Protein AF-A0A9D6LQS3-F1 (afdb_monomer)

pLDDT: mean 87.34, std 12.53, range [50.16, 98.56]

Secondary structure (DSSP, 8-state):
-TTS---------------HHHHTTGGGPPPP--------SEEEEEEEEEE-TTT--EEEEEEEEEE--TTT--SS--BPPPEEEEEEEEGGG-S------HHHHHT-TTEETTEEEEE-SS-EEETTSEEEEEEEEES----TTT-S--EEEEEEEEETTEEEEEPPPEEE-S-BTTBTTEEEEEEEEE-TTSPSEEEEEEEEEEETTTTEEE--EEEEEEE-

Nearest PDB structures (foldseek):
  5fr1-assembly1_B  TM=5.502E-01  e=1.003E-03  Bos taurus
  5h1d-assembly1_A  TM=5.629E-01  e=6.816E-03  Homo sapiens
  2jht-assembly2_B  TM=4.943E-01  e=5.223E-03  Homo sapiens
  6dxu-assembly1_D  TM=5.188E-01  e=1.874E-02  Parabacteroides merdae ATCC 43184
  6d7j-assembly2_A  TM=5.125E-01  e=4.393E-02  Parabacteroides merdae CL03T12C32

Foldseek 3Di:
DVVPDDPDDDDWDWDFDDDPVCPVVPVPDDADDDDDDDDDWDKDKDKDKDADPPVRDIDIDIDIDTDHDVVPPLAAFAKDDKFKAQDKAQPVPRSTDTPDPVVCQVPPQQDDPRIGGDGDPPLEEELQTKIKIKMKTFQFDADPVVRWWWKKKKKWKDDVPDTPDIDDIDTWGAADPVGRGITMDIDIGRSNVPDFAKIKMWMWMDGPNSRHIDIDIDIHGYDD

Structure (mmCIF, N/CA/C/O backbone):
data_AF-A0A9D6LQS3-F1
#
_entry.id   AF-A0A9D6LQS3-F1
#
loop_
_atom_site.group_PDB
_atom_site.id
_atom_site.type_symbol
_atom_site.label_atom_id
_atom_site.label_alt_id
_atom_site.label_comp_id
_atom_site.label_asym_id
_atom_site.label_entity_id
_atom_site.label_seq_id
_atom_site.pdbx_PDB_ins_code
_atom_site.Cartn_x
_atom_site.Cartn_y
_atom_site.Cartn_z
_atom_site.occupancy
_atom_site.B_iso_or_equiv
_atom_site.auth_seq_id
_atom_site.auth_comp_id
_atom_site.auth_asym_id
_atom_site.auth_atom_id
_atom_site.pdbx_PDB_model_num
ATOM 1 N N . ASP A 1 1 ? 2.588 23.769 -7.956 1.00 85.19 1 ASP A N 1
ATOM 2 C CA . ASP A 1 1 ? 1.258 23.689 -7.316 1.00 85.19 1 ASP A CA 1
ATOM 3 C C . ASP A 1 1 ? 0.216 24.132 -8.343 1.00 85.19 1 ASP A C 1
ATOM 5 O O . ASP A 1 1 ? 0.581 24.357 -9.495 1.00 85.19 1 ASP A O 1
ATOM 9 N N . ALA A 1 2 ? -1.054 24.274 -7.958 1.00 81.94 2 ALA A N 1
ATOM 10 C CA . ALA A 1 2 ? -2.113 24.751 -8.856 1.00 81.94 2 ALA A CA 1
ATOM 11 C C . ALA A 1 2 ? -1.864 26.157 -9.448 1.00 81.94 2 ALA A C 1
ATOM 13 O O . ALA A 1 2 ? -2.477 26.510 -10.448 1.00 81.94 2 ALA A O 1
ATOM 14 N N . LYS A 1 3 ? -0.962 26.951 -8.854 1.00 87.88 3 LYS A N 1
ATOM 15 C CA . LYS A 1 3 ? -0.570 28.289 -9.324 1.00 87.88 3 LYS A CA 1
ATOM 16 C C . LYS A 1 3 ? 0.690 28.259 -10.200 1.00 87.88 3 LYS A C 1
ATOM 18 O O . LYS A 1 3 ? 1.256 29.307 -10.491 1.00 87.88 3 LYS A O 1
ATOM 23 N N . GLY A 1 4 ? 1.174 27.072 -10.571 1.00 84.88 4 GLY A N 1
ATOM 24 C CA . GLY A 1 4 ? 2.405 26.900 -11.344 1.00 84.88 4 GLY A CA 1
ATOM 25 C C . GLY A 1 4 ? 3.695 27.138 -10.549 1.00 84.88 4 GLY A C 1
ATOM 26 O O . GLY A 1 4 ? 4.779 27.069 -11.122 1.00 84.88 4 GLY A O 1
ATOM 27 N N . LYS A 1 5 ? 3.624 27.370 -9.230 1.00 90.62 5 LYS A N 1
ATOM 28 C CA . LYS A 1 5 ? 4.809 27.584 -8.391 1.00 90.62 5 LYS A CA 1
ATOM 29 C C . LYS A 1 5 ? 5.486 26.252 -8.067 1.00 90.62 5 LYS A C 1
ATOM 31 O O . LYS A 1 5 ? 4.830 25.283 -7.668 1.00 90.62 5 LYS A O 1
ATOM 36 N N . GLN A 1 6 ? 6.811 26.207 -8.181 1.00 91.88 6 GLN A N 1
ATOM 37 C CA . GLN A 1 6 ? 7.596 25.094 -7.652 1.00 91.88 6 GLN A CA 1
ATOM 38 C C . GLN A 1 6 ? 7.580 25.148 -6.120 1.00 91.88 6 GLN A C 1
ATOM 40 O O . GLN A 1 6 ? 8.036 26.119 -5.521 1.00 91.88 6 GLN A O 1
ATOM 45 N N . VAL A 1 7 ? 7.051 24.100 -5.493 1.00 93.06 7 VAL A N 1
ATOM 46 C CA . VAL A 1 7 ? 6.947 23.997 -4.025 1.00 93.06 7 VAL A CA 1
ATOM 47 C C . VAL A 1 7 ? 7.994 23.069 -3.417 1.00 93.06 7 VAL A C 1
ATOM 49 O O . VAL A 1 7 ? 8.326 23.209 -2.247 1.00 93.06 7 VAL A O 1
ATOM 52 N N . ALA A 1 8 ? 8.523 22.138 -4.209 1.00 89.88 8 ALA A N 1
ATOM 53 C CA . ALA A 1 8 ? 9.569 21.211 -3.816 1.00 89.88 8 ALA A CA 1
ATOM 54 C C . ALA A 1 8 ? 10.336 20.750 -5.062 1.00 89.88 8 ALA A C 1
ATOM 56 O O . ALA A 1 8 ? 9.801 20.773 -6.174 1.00 89.88 8 ALA A O 1
ATOM 57 N N . ASN A 1 9 ? 11.590 20.354 -4.875 1.00 91.56 9 ASN A N 1
ATOM 58 C CA . ASN A 1 9 ? 12.442 19.787 -5.912 1.00 91.56 9 ASN A CA 1
ATOM 59 C C . ASN A 1 9 ? 13.422 18.806 -5.268 1.00 91.56 9 ASN A C 1
ATOM 61 O O . ASN A 1 9 ? 13.838 19.001 -4.126 1.00 91.56 9 ASN A O 1
ATOM 65 N N . VAL A 1 10 ? 13.786 17.773 -6.017 1.00 87.88 10 VAL A N 1
ATOM 66 C CA . VAL A 1 10 ? 14.891 16.881 -5.686 1.00 87.88 10 VAL A CA 1
ATOM 67 C C . VAL A 1 10 ? 15.694 16.622 -6.949 1.00 87.88 10 VAL A C 1
ATOM 69 O O . VAL A 1 10 ? 15.140 16.544 -8.050 1.00 87.88 10 VAL A O 1
ATOM 72 N N . ARG A 1 11 ? 17.007 16.496 -6.785 1.00 88.50 11 ARG A N 1
ATOM 73 C CA . ARG A 1 11 ? 17.920 16.111 -7.849 1.00 88.50 11 ARG A CA 1
ATOM 74 C C . ARG A 1 11 ? 18.966 15.182 -7.268 1.00 88.50 11 ARG A C 1
ATOM 76 O O . ARG A 1 11 ? 19.846 15.630 -6.544 1.00 88.50 11 ARG A O 1
ATOM 83 N N . ASP A 1 12 ? 18.899 13.928 -7.685 1.00 84.44 12 ASP A N 1
ATOM 84 C CA . ASP A 1 12 ? 19.836 12.900 -7.263 1.00 84.44 12 ASP A CA 1
ATOM 85 C C . ASP A 1 12 ? 20.620 12.355 -8.452 1.00 84.44 12 ASP A C 1
ATOM 87 O O . ASP A 1 12 ? 20.176 12.394 -9.601 1.00 84.44 12 ASP A O 1
ATOM 91 N N . THR A 1 13 ? 21.810 11.830 -8.168 1.00 84.50 13 THR A N 1
ATOM 92 C CA . THR A 1 13 ? 22.600 11.065 -9.133 1.00 84.50 13 THR A CA 1
ATOM 93 C C . THR A 1 13 ? 22.786 9.657 -8.594 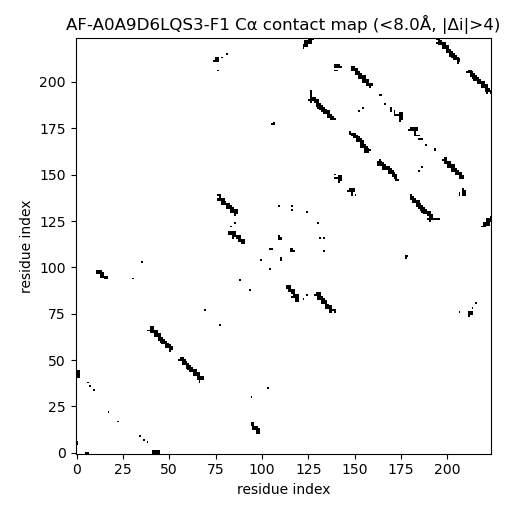1.00 84.50 13 THR A C 1
ATOM 95 O O . THR A 1 13 ? 23.453 9.463 -7.582 1.00 84.50 13 THR A O 1
ATOM 98 N N . ILE A 1 14 ? 22.215 8.668 -9.280 1.00 80.06 14 ILE A N 1
ATOM 99 C CA . ILE A 1 14 ? 22.431 7.257 -8.956 1.00 80.06 14 ILE A CA 1
ATOM 100 C C . ILE A 1 14 ? 23.685 6.786 -9.691 1.00 80.06 14 ILE A C 1
ATOM 102 O O . ILE A 1 14 ? 23.720 6.748 -10.924 1.00 80.06 14 ILE A O 1
ATOM 106 N N . ARG A 1 15 ? 24.724 6.409 -8.941 1.00 78.62 15 ARG A N 1
ATOM 107 C CA . ARG A 1 15 ? 25.943 5.839 -9.525 1.00 78.62 15 ARG A CA 1
ATOM 108 C C . ARG A 1 15 ? 25.821 4.323 -9.625 1.00 78.62 15 ARG A C 1
ATOM 110 O O . ARG A 1 15 ? 25.913 3.621 -8.625 1.00 78.62 15 ARG A O 1
ATOM 117 N N . VAL A 1 16 ? 25.679 3.823 -10.848 1.00 74.69 16 VAL A N 1
ATOM 118 C CA . VAL A 1 16 ? 25.654 2.384 -11.138 1.00 74.69 16 VAL A CA 1
ATOM 119 C C . VAL A 1 16 ? 27.081 1.903 -11.407 1.00 74.69 16 VAL A C 1
ATOM 121 O O . VAL A 1 16 ? 27.735 2.380 -12.336 1.00 74.69 16 VAL A O 1
ATOM 124 N N . LYS A 1 17 ? 27.590 0.970 -10.592 1.00 70.75 17 LYS A N 1
ATOM 125 C CA . LYS A 1 17 ? 28.899 0.334 -10.818 1.00 70.75 17 LYS A CA 1
ATOM 126 C C . LYS A 1 17 ? 28.729 -0.889 -11.725 1.00 70.75 17 LYS A C 1
ATOM 128 O O . LYS A 1 17 ? 28.177 -1.909 -11.317 1.00 70.75 17 LYS A O 1
ATOM 133 N N . LEU A 1 18 ? 29.217 -0.782 -12.957 1.00 65.62 18 LEU A N 1
ATOM 134 C CA . LEU A 1 18 ? 29.209 -1.865 -13.940 1.00 65.62 18 LEU A CA 1
ATOM 135 C C . LEU A 1 18 ? 30.503 -2.681 -13.798 1.00 65.62 18 LEU A C 1
ATOM 137 O O . LEU A 1 18 ? 31.535 -2.280 -14.321 1.00 65.62 18 LEU A O 1
ATOM 141 N N . GLY A 1 19 ? 30.466 -3.786 -13.051 1.00 61.72 19 GLY A N 1
ATOM 142 C CA . GLY A 1 19 ? 31.516 -4.814 -13.107 1.00 61.72 19 GLY A CA 1
ATOM 143 C C . GLY A 1 19 ? 31.277 -5.793 -14.263 1.00 61.72 19 GLY A C 1
ATOM 144 O O . GLY A 1 19 ? 30.162 -5.848 -14.788 1.00 61.72 19 GLY A O 1
ATOM 145 N N . GLU A 1 20 ? 32.280 -6.598 -14.630 1.00 59.00 20 GLU A N 1
ATOM 146 C CA . GLU A 1 20 ? 32.186 -7.589 -15.723 1.00 59.00 20 GLU A CA 1
ATOM 147 C C . GLU A 1 20 ? 31.009 -8.571 -15.542 1.00 59.00 20 GLU A C 1
ATOM 149 O O . GLU A 1 20 ? 30.313 -8.884 -16.505 1.00 59.00 20 GLU A O 1
ATOM 154 N N . ALA A 1 21 ? 30.675 -8.944 -14.300 1.00 58.84 21 ALA A N 1
ATOM 155 C CA . ALA A 1 21 ? 29.504 -9.769 -13.973 1.00 58.84 21 ALA A CA 1
ATOM 156 C C . ALA A 1 21 ? 28.141 -9.040 -14.099 1.00 58.84 21 ALA A C 1
ATOM 158 O O . ALA A 1 21 ? 27.103 -9.679 -14.278 1.00 58.84 21 ALA A O 1
ATOM 159 N N . ASN A 1 22 ? 28.119 -7.702 -14.027 1.00 55.00 22 ASN A N 1
ATOM 160 C CA . ASN A 1 22 ? 26.892 -6.889 -13.994 1.00 55.00 22 ASN A CA 1
ATOM 161 C C . ASN A 1 22 ? 26.501 -6.322 -15.369 1.00 55.00 22 ASN A C 1
ATOM 163 O O . ASN A 1 22 ? 25.341 -5.959 -15.575 1.00 55.00 22 ASN A O 1
ATOM 167 N N . ALA A 1 23 ? 27.439 -6.251 -16.319 1.00 57.72 23 ALA A N 1
ATOM 168 C CA . ALA A 1 23 ? 27.202 -5.685 -17.648 1.00 57.72 23 ALA A CA 1
ATOM 169 C C . ALA A 1 23 ? 26.178 -6.498 -18.465 1.00 57.72 23 ALA A C 1
ATOM 171 O O . ALA A 1 23 ? 25.281 -5.918 -19.074 1.00 57.72 23 ALA A O 1
ATOM 172 N N . ALA A 1 24 ? 26.240 -7.834 -18.403 1.00 55.25 24 ALA A N 1
ATOM 173 C CA . ALA A 1 24 ? 25.285 -8.724 -19.075 1.00 55.25 24 ALA A CA 1
ATOM 174 C C . ALA A 1 24 ? 23.873 -8.692 -18.450 1.00 55.25 24 ALA A C 1
ATOM 176 O O . ALA A 1 24 ? 22.887 -9.025 -19.106 1.00 55.25 24 ALA A O 1
ATOM 177 N N . GLN A 1 25 ? 23.753 -8.267 -17.188 1.00 54.03 25 GLN A N 1
ATOM 178 C CA . GLN A 1 25 ? 22.482 -8.222 -16.459 1.00 54.03 25 GLN A CA 1
ATOM 179 C C . GLN A 1 25 ? 21.753 -6.874 -16.582 1.00 54.03 25 GLN A C 1
ATOM 181 O O . GLN A 1 25 ? 20.576 -6.786 -16.227 1.00 54.03 25 GLN A O 1
ATOM 186 N N . LEU A 1 26 ? 22.407 -5.828 -17.107 1.00 55.03 26 LEU A N 1
ATOM 187 C CA . LEU A 1 26 ? 21.842 -4.475 -17.154 1.00 55.03 26 LEU A CA 1
ATOM 188 C C . LEU A 1 26 ? 20.607 -4.363 -18.053 1.00 55.03 26 LEU A C 1
ATOM 190 O O . LEU A 1 26 ? 19.660 -3.667 -17.706 1.00 55.03 26 LEU A O 1
ATOM 194 N N . GLY A 1 27 ? 20.582 -5.093 -19.173 1.00 55.00 27 GLY A N 1
ATOM 195 C CA . GLY A 1 27 ? 19.449 -5.081 -20.106 1.00 55.00 27 GLY A CA 1
ATOM 196 C C . GLY A 1 27 ? 18.155 -5.677 -19.538 1.00 55.00 27 GLY A C 1
ATOM 197 O O . GLY A 1 27 ? 17.107 -5.553 -20.163 1.00 55.00 27 GLY A O 1
ATOM 198 N N . ARG A 1 28 ? 18.214 -6.330 -18.367 1.00 55.06 28 ARG A N 1
ATOM 199 C CA . ARG A 1 28 ? 17.081 -7.038 -17.746 1.00 55.06 28 ARG A CA 1
ATOM 200 C C . ARG A 1 28 ? 16.724 -6.526 -16.349 1.00 55.06 28 ARG A C 1
ATOM 202 O O . ARG A 1 28 ? 15.790 -7.053 -15.752 1.00 55.06 28 ARG A O 1
ATOM 209 N N . ARG A 1 29 ? 17.449 -5.539 -15.806 1.00 59.78 29 ARG A N 1
ATOM 210 C CA . ARG A 1 29 ? 17.210 -5.014 -14.453 1.00 59.78 29 ARG A CA 1
ATOM 211 C C . ARG A 1 29 ? 16.498 -3.666 -14.511 1.00 59.78 29 ARG A C 1
ATOM 213 O O . ARG A 1 29 ? 16.926 -2.750 -15.206 1.00 59.78 29 ARG A O 1
ATOM 220 N N . HIS A 1 30 ? 15.416 -3.547 -13.752 1.00 66.00 30 HIS A N 1
ATOM 221 C CA . HIS A 1 30 ? 14.737 -2.276 -13.532 1.00 66.00 30 HIS A CA 1
ATOM 222 C C . HIS A 1 30 ? 15.528 -1.437 -12.520 1.00 66.00 30 HIS A C 1
ATOM 224 O O . HIS A 1 30 ? 15.988 -1.961 -11.508 1.00 66.00 30 HIS A O 1
ATOM 230 N N . PHE A 1 31 ? 15.677 -0.136 -12.781 1.00 72.56 31 PHE A N 1
ATOM 231 C CA . PHE A 1 31 ? 16.185 0.806 -11.785 1.00 72.56 31 PHE A CA 1
ATOM 232 C C . PHE A 1 31 ? 15.014 1.337 -10.971 1.00 72.56 31 PHE A C 1
ATOM 234 O O . PHE A 1 31 ? 14.092 1.936 -11.526 1.00 72.56 31 PHE A O 1
ATOM 241 N N . GLN A 1 32 ? 15.060 1.127 -9.661 1.00 74.00 32 GLN A N 1
ATOM 242 C CA . GLN A 1 32 ? 14.116 1.739 -8.745 1.00 74.00 32 GLN A CA 1
ATOM 243 C C . GLN A 1 32 ? 14.707 3.035 -8.197 1.00 74.00 32 GLN A C 1
ATOM 245 O O . GLN A 1 32 ? 15.849 3.075 -7.745 1.00 74.00 32 GLN A O 1
ATOM 250 N N . TYR A 1 33 ? 13.901 4.088 -8.239 1.00 79.31 33 TYR A N 1
ATOM 251 C CA . TYR A 1 33 ? 14.178 5.350 -7.580 1.00 79.31 33 TYR A CA 1
ATOM 252 C C . TYR A 1 33 ? 12.941 5.766 -6.801 1.00 79.31 33 TYR A C 1
ATOM 254 O O . TYR A 1 33 ? 11.814 5.650 -7.285 1.00 79.31 33 TYR A O 1
ATOM 262 N N . ASP A 1 34 ? 13.169 6.273 -5.604 1.00 77.94 34 ASP A N 1
ATOM 263 C CA . ASP A 1 34 ? 12.144 6.808 -4.736 1.00 77.94 34 ASP A CA 1
ATOM 264 C C . ASP A 1 34 ? 12.700 8.000 -3.977 1.00 77.94 34 ASP A C 1
ATOM 266 O O . ASP A 1 34 ? 13.895 8.128 -3.718 1.00 77.94 34 ASP A O 1
ATOM 270 N N . THR A 1 35 ? 11.788 8.904 -3.672 1.00 80.00 35 THR A N 1
ATOM 271 C CA . THR A 1 35 ? 12.046 10.148 -2.975 1.00 80.00 35 THR A CA 1
ATOM 272 C C . THR A 1 35 ? 10.759 10.568 -2.280 1.00 80.00 35 THR A C 1
ATOM 274 O O . THR A 1 35 ? 9.677 10.059 -2.591 1.00 80.00 35 THR A O 1
ATOM 277 N N . GLY A 1 36 ? 10.867 11.482 -1.326 1.00 81.88 36 GLY A N 1
ATOM 278 C CA . GLY A 1 36 ? 9.742 11.934 -0.523 1.00 81.88 36 GLY A CA 1
ATOM 279 C C . GLY A 1 36 ? 9.663 13.449 -0.480 1.00 81.88 36 GLY A C 1
ATOM 280 O O . GLY A 1 36 ? 10.679 14.137 -0.401 1.00 81.88 36 GLY A O 1
ATOM 281 N N . PHE A 1 37 ? 8.437 13.959 -0.472 1.00 84.94 37 PHE A N 1
ATOM 282 C CA . PHE A 1 37 ? 8.146 15.363 -0.218 1.00 84.94 37 PHE A CA 1
ATOM 283 C C . PHE A 1 37 ? 7.100 15.469 0.885 1.00 84.94 37 PHE A C 1
ATOM 285 O O . PHE A 1 37 ? 6.120 14.727 0.885 1.00 84.94 37 PHE A O 1
ATOM 292 N N . THR A 1 38 ? 7.277 16.436 1.779 1.00 86.12 38 THR A N 1
ATOM 293 C CA . THR A 1 38 ? 6.218 16.869 2.694 1.00 86.12 38 THR A CA 1
ATOM 294 C C . THR A 1 38 ? 5.515 18.053 2.054 1.00 86.12 38 THR A C 1
ATOM 296 O O . THR A 1 38 ? 6.130 19.097 1.838 1.00 86.12 38 THR A O 1
ATOM 299 N N . LEU A 1 39 ? 4.239 17.883 1.721 1.00 90.44 39 LEU A N 1
ATOM 300 C CA . LEU A 1 39 ? 3.436 18.884 1.026 1.00 90.44 39 LEU A CA 1
ATOM 301 C C . LEU A 1 39 ? 2.193 19.217 1.861 1.00 90.44 39 LEU A C 1
ATOM 303 O O . LEU A 1 39 ? 1.611 18.305 2.451 1.00 90.44 39 LEU A O 1
ATOM 307 N N . PRO A 1 40 ? 1.766 20.491 1.920 1.00 92.00 40 PRO A N 1
ATOM 308 C CA . PRO A 1 40 ? 0.458 20.823 2.471 1.00 92.00 40 PRO A CA 1
ATOM 309 C C . PRO A 1 40 ? -0.668 20.275 1.571 1.00 92.00 40 PRO A C 1
ATOM 311 O O . PRO A 1 40 ? -0.414 19.884 0.430 1.00 92.00 40 PRO A O 1
ATOM 314 N N . PRO A 1 41 ? -1.924 20.251 2.051 1.00 92.44 41 PRO A N 1
ATOM 315 C CA . PRO A 1 41 ? -3.061 19.894 1.214 1.00 92.44 41 PRO A CA 1
ATOM 316 C C . PRO A 1 41 ? -3.171 20.771 -0.037 1.00 92.44 41 PRO A C 1
ATOM 318 O O . PRO A 1 41 ? -3.013 21.993 0.028 1.00 92.44 41 PRO A O 1
ATOM 321 N N . GLY A 1 42 ? -3.477 20.156 -1.177 1.00 93.56 42 GLY A N 1
ATOM 322 C CA . GLY A 1 42 ? -3.625 20.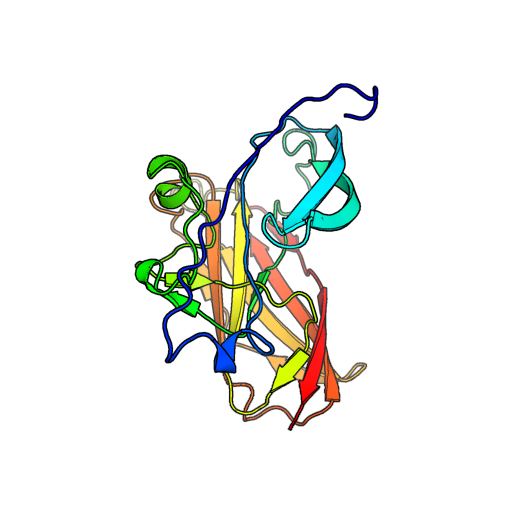862 -2.446 1.00 93.56 42 GLY A CA 1
ATOM 323 C C . GLY A 1 42 ? -3.398 19.990 -3.675 1.00 93.56 42 GLY A C 1
ATOM 324 O O . GLY A 1 42 ? -3.032 18.821 -3.584 1.00 93.56 42 GLY A O 1
ATOM 325 N N . ARG A 1 43 ? -3.604 20.595 -4.848 1.00 95.38 43 ARG A N 1
ATOM 326 C CA . ARG A 1 43 ? -3.345 19.972 -6.148 1.00 95.38 43 ARG A CA 1
ATOM 327 C C . ARG A 1 43 ? -1.927 20.263 -6.620 1.00 95.38 43 ARG A C 1
ATOM 329 O O . ARG A 1 43 ? -1.491 21.421 -6.658 1.00 95.38 43 ARG A O 1
ATOM 336 N N . TYR A 1 44 ? -1.236 19.218 -7.049 1.00 95.75 44 TYR A N 1
ATOM 337 C CA . TYR A 1 44 ? 0.145 19.271 -7.496 1.00 95.75 44 TYR A CA 1
ATOM 338 C C . TYR A 1 44 ? 0.321 18.627 -8.863 1.00 95.75 44 TYR A C 1
ATOM 340 O O . TYR A 1 44 ? -0.449 17.774 -9.297 1.00 95.75 44 TYR A O 1
ATOM 348 N N . GLN A 1 45 ? 1.381 19.061 -9.532 1.00 95.94 45 GLN A N 1
ATOM 349 C CA . GLN A 1 45 ? 1.885 18.466 -10.752 1.00 95.94 45 GLN A CA 1
ATOM 350 C C . GLN A 1 45 ? 3.295 17.967 -10.456 1.00 95.94 45 GLN A C 1
ATOM 352 O O . GLN A 1 45 ? 4.153 18.740 -10.025 1.00 95.94 45 GLN A O 1
ATOM 357 N N . LEU A 1 46 ? 3.508 16.671 -10.647 1.00 94.00 46 LEU A N 1
ATOM 358 C CA . LEU A 1 46 ? 4.807 16.032 -10.569 1.00 94.00 46 LEU A CA 1
ATOM 359 C C . LEU A 1 46 ? 5.436 16.057 -11.957 1.00 94.00 46 LEU A C 1
ATOM 361 O O . LEU A 1 46 ? 4.851 15.535 -12.903 1.00 94.00 46 LEU A O 1
ATOM 365 N N . LYS A 1 47 ? 6.641 16.617 -12.050 1.00 94.69 47 LYS A N 1
ATOM 366 C CA . LYS A 1 47 ? 7.505 16.517 -13.228 1.00 94.69 47 LYS A CA 1
ATOM 367 C C . LYS A 1 47 ? 8.722 15.693 -12.853 1.00 94.69 47 LYS A C 1
ATOM 369 O O . LYS A 1 47 ? 9.457 16.058 -11.938 1.00 94.69 47 LYS A O 1
ATOM 374 N N . PHE A 1 48 ? 8.916 14.585 -13.550 1.00 92.50 48 PHE A N 1
ATOM 375 C CA . PHE A 1 48 ? 10.035 13.680 -13.358 1.00 92.50 48 PHE A CA 1
ATOM 376 C C . PHE A 1 48 ? 10.891 13.652 -14.617 1.00 92.50 48 PHE A C 1
ATOM 378 O O . PHE A 1 48 ? 10.368 13.586 -15.729 1.00 92.50 48 PHE A O 1
ATOM 385 N N . LEU A 1 49 ? 12.206 13.704 -14.441 1.00 94.06 49 LEU A N 1
ATOM 386 C CA . LEU A 1 49 ? 13.173 13.657 -15.526 1.00 94.06 49 LEU A CA 1
ATOM 387 C C . LEU A 1 49 ? 14.275 12.678 -15.143 1.00 94.06 49 LEU A C 1
ATOM 389 O O . LEU A 1 49 ? 14.942 12.849 -14.125 1.00 94.06 49 LEU A O 1
ATOM 393 N N . ALA A 1 50 ? 14.475 11.673 -15.986 1.00 91.81 50 ALA A N 1
ATOM 394 C CA . ALA A 1 50 ? 15.592 10.749 -15.898 1.00 91.81 50 ALA A CA 1
ATOM 395 C C . ALA A 1 50 ? 16.580 11.052 -17.026 1.00 91.81 50 ALA A C 1
ATOM 397 O O . ALA A 1 50 ? 16.179 11.217 -18.179 1.00 91.81 50 ALA A O 1
ATOM 398 N N . ARG A 1 51 ? 17.873 11.109 -16.694 1.00 92.19 51 ARG A N 1
ATOM 399 C CA . ARG A 1 51 ? 18.962 11.294 -17.657 1.00 92.19 51 ARG A CA 1
ATOM 400 C C . ARG A 1 51 ? 20.036 10.236 -17.452 1.00 92.19 51 ARG A C 1
ATOM 402 O O . ARG A 1 51 ? 20.591 10.118 -16.363 1.00 92.19 51 ARG A O 1
ATOM 409 N N . GLU A 1 52 ? 20.376 9.521 -18.517 1.00 89.06 52 GLU A N 1
ATOM 410 C CA . GLU A 1 52 ? 21.564 8.678 -18.558 1.00 89.06 52 GLU A CA 1
ATOM 411 C C . GLU A 1 52 ? 22.780 9.548 -18.906 1.00 89.06 52 GLU A C 1
ATOM 413 O O . GLU A 1 52 ? 22.898 10.060 -20.018 1.00 89.06 52 GLU A O 1
ATOM 418 N N . ASN A 1 53 ? 23.709 9.721 -17.964 1.00 87.31 53 ASN A N 1
ATOM 419 C CA . ASN A 1 53 ? 24.830 10.651 -18.145 1.00 87.31 53 ASN A CA 1
ATOM 420 C C . ASN A 1 53 ? 25.832 10.228 -19.237 1.00 87.31 53 ASN A C 1
ATOM 422 O O . ASN A 1 53 ? 26.506 11.096 -19.781 1.00 87.31 53 ASN A O 1
ATOM 426 N N . ARG A 1 54 ? 25.944 8.929 -19.567 1.00 85.19 54 ARG A N 1
ATOM 427 C CA . ARG A 1 54 ? 26.915 8.434 -20.563 1.00 85.19 54 ARG A CA 1
ATOM 428 C C . ARG A 1 54 ? 26.477 8.711 -21.999 1.00 85.19 54 ARG A C 1
ATOM 430 O O . ARG A 1 54 ? 27.273 9.192 -22.793 1.00 85.19 54 ARG A O 1
ATOM 437 N N . THR A 1 55 ? 25.234 8.379 -22.335 1.00 87.81 55 THR A N 1
ATOM 438 C CA . THR A 1 55 ? 24.690 8.569 -23.691 1.00 87.81 55 THR A CA 1
ATOM 439 C C . THR A 1 55 ? 23.975 9.909 -23.852 1.00 87.81 55 THR A C 1
ATOM 441 O O . THR A 1 55 ? 23.702 10.331 -24.970 1.00 87.81 55 THR A O 1
ATOM 444 N N . GLY A 1 56 ? 23.628 10.566 -22.743 1.00 89.31 56 GLY A N 1
ATOM 445 C CA . GLY A 1 56 ? 22.808 11.770 -22.734 1.00 89.31 56 GLY A CA 1
ATOM 446 C C . GLY A 1 56 ? 21.318 11.512 -22.959 1.00 89.31 56 GLY A C 1
ATOM 447 O O . GLY A 1 56 ? 20.561 12.480 -22.982 1.00 89.31 56 GLY A O 1
ATOM 448 N N . LYS A 1 57 ? 20.877 10.251 -23.098 1.00 92.00 57 LYS A N 1
ATOM 449 C CA . LYS A 1 57 ? 19.457 9.911 -23.257 1.00 92.00 57 LYS A CA 1
ATOM 450 C C . LYS A 1 57 ? 18.644 10.425 -22.077 1.00 92.00 57 LYS A C 1
ATOM 452 O O . LYS A 1 57 ? 19.054 10.309 -20.921 1.00 92.00 57 LYS A O 1
ATOM 457 N N . MET A 1 58 ? 17.479 10.980 -22.385 1.00 94.69 58 MET A N 1
ATOM 458 C CA . MET A 1 58 ? 16.585 11.581 -21.407 1.00 94.69 58 MET A CA 1
ATOM 459 C C . MET A 1 58 ? 15.158 11.102 -21.626 1.00 94.69 58 MET A C 1
ATOM 461 O O . MET A 1 58 ? 14.727 10.905 -22.760 1.00 94.69 58 MET A O 1
ATOM 465 N N . GLY A 1 59 ? 14.435 10.941 -20.526 1.00 93.19 59 GLY A N 1
ATOM 466 C CA . GLY A 1 59 ? 13.002 10.690 -20.516 1.00 93.19 59 GLY A CA 1
ATOM 467 C C . GLY A 1 59 ? 12.339 11.582 -19.479 1.00 93.19 59 GLY A C 1
ATOM 468 O O . GLY A 1 59 ? 12.909 11.835 -18.415 1.00 93.19 59 GLY A O 1
ATOM 469 N N . THR A 1 60 ? 11.142 12.061 -19.792 1.00 94.94 60 THR A N 1
ATOM 470 C CA . THR A 1 60 ? 10.329 12.864 -18.882 1.00 94.94 60 THR A CA 1
ATOM 471 C C . THR A 1 60 ? 8.982 12.202 -18.647 1.00 94.94 60 THR A C 1
ATOM 473 O O . THR A 1 60 ? 8.464 11.474 -19.491 1.00 94.94 60 THR A O 1
ATOM 476 N N . PHE A 1 61 ? 8.422 12.446 -17.471 1.00 93.62 61 PHE A N 1
ATOM 477 C CA . PHE A 1 61 ? 7.087 12.013 -17.098 1.00 93.62 61 PHE A CA 1
ATOM 478 C C . PHE A 1 61 ? 6.409 13.127 -16.312 1.00 93.62 61 PHE A C 1
ATOM 480 O O . PHE A 1 61 ? 7.028 13.766 -15.459 1.00 93.62 61 PHE A O 1
ATOM 487 N N . GLU A 1 62 ? 5.135 13.356 -16.599 1.00 95.12 62 GLU A N 1
ATOM 488 C CA . GLU A 1 62 ? 4.344 14.389 -15.955 1.00 95.12 62 GLU A CA 1
ATOM 489 C C . GLU A 1 62 ? 2.991 13.817 -15.554 1.00 95.12 62 GLU A C 1
ATOM 491 O O . GLU A 1 62 ? 2.328 13.141 -16.338 1.00 95.12 62 GLU A O 1
ATOM 496 N N . THR A 1 63 ? 2.593 14.066 -14.312 1.00 94.81 63 THR A N 1
ATOM 497 C CA . THR A 1 63 ? 1.287 13.654 -13.798 1.00 94.81 63 THR A CA 1
ATOM 498 C C . THR A 1 63 ? 0.789 14.652 -12.767 1.00 94.81 63 THR A C 1
ATOM 500 O O . THR A 1 63 ? 1.571 15.402 -12.181 1.00 94.81 63 THR A O 1
ATOM 503 N N . THR A 1 64 ? -0.513 14.665 -12.523 1.00 94.88 64 THR A N 1
ATOM 504 C CA . THR A 1 64 ? -1.126 15.453 -11.456 1.00 94.88 64 THR A CA 1
ATOM 505 C C . THR A 1 64 ? -1.574 14.547 -10.316 1.00 94.88 64 THR A C 1
ATOM 507 O O . THR A 1 64 ? -1.899 13.378 -10.514 1.00 94.88 64 THR A O 1
ATOM 510 N N . PHE A 1 65 ? -1.562 15.080 -9.099 1.00 92.75 65 PHE A N 1
ATOM 511 C CA . PHE A 1 65 ? -2.073 14.393 -7.918 1.00 92.75 65 PHE A CA 1
ATOM 512 C C . PHE A 1 65 ? -2.598 15.402 -6.899 1.00 92.75 65 PHE A C 1
ATOM 514 O O . PHE A 1 65 ? -2.188 16.565 -6.882 1.00 92.75 65 PHE A O 1
ATOM 521 N N . ASP A 1 66 ? -3.504 14.945 -6.044 1.00 91.31 66 ASP A N 1
ATOM 522 C CA . ASP A 1 66 ? -4.102 15.741 -4.980 1.00 91.31 66 ASP A CA 1
ATOM 523 C C . ASP A 1 66 ? -3.605 15.230 -3.619 1.00 91.31 66 ASP A C 1
ATOM 525 O O . ASP A 1 66 ? -3.626 14.029 -3.347 1.00 91.31 66 ASP A O 1
ATOM 529 N N . VAL A 1 67 ? -3.151 16.145 -2.763 1.00 89.94 67 VAL A N 1
ATOM 530 C CA . VAL A 1 67 ? -2.884 15.889 -1.344 1.00 89.94 67 VAL A CA 1
ATOM 531 C C . VAL A 1 67 ? -4.134 16.317 -0.571 1.00 89.94 67 VAL A C 1
ATOM 533 O O . VAL A 1 67 ? -4.456 17.509 -0.570 1.00 89.94 67 VAL A O 1
ATOM 536 N N . PRO A 1 68 ? -4.876 15.385 0.050 1.00 85.94 68 PRO A N 1
ATOM 537 C CA . PRO A 1 68 ? -6.139 15.707 0.703 1.00 85.94 68 PRO A CA 1
ATOM 538 C C . PRO A 1 68 ? -5.934 16.515 1.990 1.00 85.94 68 PRO A C 1
ATOM 540 O O . PRO A 1 68 ? -4.968 16.312 2.726 1.00 85.94 68 PRO A O 1
ATOM 543 N N . ASP A 1 69 ? -6.887 17.399 2.297 1.00 86.31 69 ASP A N 1
ATOM 544 C CA . ASP A 1 69 ? -6.966 18.056 3.604 1.00 86.31 69 ASP A CA 1
ATOM 545 C C . ASP A 1 69 ? -7.693 17.142 4.593 1.00 86.31 69 ASP A C 1
ATOM 547 O O . ASP A 1 69 ? -8.922 17.159 4.719 1.00 86.31 69 ASP A O 1
ATOM 551 N N . LEU A 1 70 ? -6.911 16.331 5.303 1.00 79.56 70 LEU A N 1
ATOM 552 C CA . LEU A 1 70 ? -7.440 15.386 6.280 1.00 79.56 70 LEU A CA 1
ATOM 553 C C . LEU A 1 70 ? -8.130 16.082 7.462 1.00 79.56 70 LEU A C 1
ATOM 555 O O . LEU A 1 70 ? -8.950 15.450 8.120 1.00 79.56 70 LEU A O 1
ATOM 559 N N . SER A 1 71 ? -7.875 17.371 7.725 1.00 79.44 71 SER A N 1
ATOM 560 C CA . SER A 1 71 ? -8.569 18.096 8.802 1.00 79.44 71 SER A CA 1
ATOM 561 C C . SER A 1 71 ? -10.064 18.289 8.520 1.00 79.44 71 SER A C 1
ATOM 563 O O . SER A 1 71 ? -10.860 18.370 9.454 1.00 79.44 71 SER A O 1
ATOM 565 N N . ARG A 1 72 ? -10.455 18.305 7.238 1.00 78.12 72 ARG A N 1
ATOM 566 C CA . ARG A 1 72 ? -11.840 18.518 6.794 1.00 78.12 72 ARG A CA 1
ATOM 567 C C . ARG A 1 72 ? -12.589 17.221 6.526 1.00 78.12 72 ARG A C 1
ATOM 569 O O . ARG A 1 72 ? -13.806 17.184 6.694 1.00 78.12 72 ARG A O 1
ATOM 576 N N . ASP A 1 73 ? -11.883 16.166 6.122 1.00 70.88 73 ASP A N 1
ATOM 577 C CA . ASP A 1 73 ? -12.492 14.850 5.939 1.00 70.88 73 ASP A CA 1
ATOM 578 C C . ASP A 1 73 ? -12.463 14.054 7.248 1.00 70.88 73 ASP A C 1
ATOM 580 O O . ASP A 1 73 ? -11.480 13.408 7.634 1.00 70.88 73 ASP A O 1
ATOM 584 N N . THR A 1 74 ? -13.575 14.157 7.967 1.00 72.25 74 THR A N 1
ATOM 585 C CA . THR A 1 74 ? -13.814 13.438 9.218 1.00 72.25 74 THR A CA 1
ATOM 586 C C . THR A 1 74 ? -14.740 12.244 9.042 1.00 72.25 74 THR A C 1
ATOM 588 O O . THR A 1 74 ? -14.916 11.498 10.003 1.00 72.25 74 THR A O 1
ATOM 5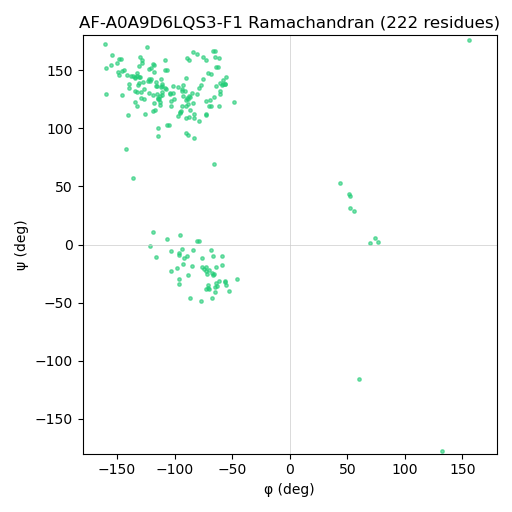91 N N . ARG A 1 75 ? -15.319 12.030 7.852 1.00 77.38 75 ARG A N 1
ATOM 592 C CA . ARG A 1 75 ? -16.319 10.975 7.618 1.00 77.38 75 ARG A CA 1
ATOM 593 C C . ARG A 1 75 ? -15.702 9.713 7.035 1.00 77.38 75 ARG A C 1
ATOM 595 O O . ARG A 1 75 ? -16.167 8.626 7.362 1.00 77.38 75 ARG A O 1
ATOM 602 N N . SER A 1 76 ? -14.666 9.840 6.209 1.00 84.94 76 SER A N 1
ATOM 603 C CA . SER A 1 76 ? -13.978 8.684 5.635 1.00 84.94 76 SER A CA 1
ATOM 604 C C . SER A 1 76 ? -12.851 8.171 6.541 1.00 84.94 76 SER A C 1
ATOM 606 O O . SER A 1 76 ? -12.351 8.875 7.430 1.00 84.94 76 SER A O 1
ATOM 608 N N . LEU A 1 77 ? -12.471 6.905 6.341 1.00 91.06 77 LEU A N 1
ATOM 609 C CA . LEU A 1 77 ? -11.246 6.359 6.912 1.00 91.06 77 LEU A CA 1
ATOM 610 C C . LEU A 1 77 ? -10.047 6.938 6.152 1.00 91.06 77 LEU A C 1
ATOM 612 O O . LEU A 1 77 ? -9.950 6.788 4.933 1.00 91.06 77 LEU A O 1
ATOM 616 N N . ARG A 1 78 ? -9.119 7.574 6.872 1.00 92.25 78 ARG A N 1
ATOM 617 C CA . ARG A 1 78 ? -7.931 8.194 6.276 1.00 92.25 78 ARG A CA 1
ATOM 618 C C . ARG A 1 78 ? -6.906 7.108 5.978 1.00 92.25 78 ARG A C 1
ATOM 620 O O . ARG A 1 78 ? -6.282 6.573 6.890 1.00 92.25 78 ARG A O 1
ATOM 627 N N . LEU A 1 79 ? -6.759 6.777 4.702 1.00 92.19 79 LEU A N 1
ATOM 628 C CA . LEU A 1 79 ? -5.934 5.668 4.236 1.00 92.19 79 LEU A CA 1
ATOM 629 C C . LEU A 1 79 ? -4.850 6.168 3.282 1.00 92.19 79 LEU A C 1
ATOM 631 O O . LEU A 1 79 ? -5.119 7.011 2.423 1.00 92.19 79 LEU A O 1
ATOM 635 N N . SER A 1 80 ? -3.643 5.615 3.383 1.00 92.56 80 SER A N 1
ATOM 636 C CA . SER A 1 80 ? -2.644 5.766 2.327 1.00 92.56 80 SER A CA 1
ATOM 637 C C . SER A 1 80 ? -3.098 5.073 1.037 1.00 92.56 80 SER A C 1
ATOM 639 O O . SER A 1 80 ? -3.974 4.204 1.027 1.00 92.56 80 SER A O 1
ATOM 641 N N . SER A 1 81 ? -2.421 5.372 -0.071 1.00 92.19 81 SER A N 1
ATOM 642 C CA . SER A 1 81 ? -2.461 4.484 -1.235 1.00 92.19 81 SER A CA 1
ATOM 643 C C . SER A 1 81 ? -2.030 3.069 -0.843 1.00 92.19 81 SER A C 1
ATOM 645 O O . SER A 1 81 ? -1.119 2.896 -0.028 1.00 92.19 81 SER A O 1
ATOM 647 N N . VAL A 1 82 ? -2.655 2.061 -1.456 1.00 95.88 82 VAL A N 1
ATOM 648 C CA . VAL A 1 82 ? -2.264 0.660 -1.268 1.00 95.88 82 VAL A CA 1
ATOM 649 C C . VAL A 1 82 ? -1.107 0.319 -2.198 1.00 95.88 82 VAL A C 1
ATOM 651 O O . VAL A 1 82 ? -1.230 0.418 -3.425 1.00 95.88 82 VAL A O 1
ATOM 654 N N . VAL A 1 83 ? 0.001 -0.112 -1.605 1.00 95.62 83 VAL A N 1
ATOM 655 C CA . VAL A 1 83 ? 1.183 -0.610 -2.301 1.00 95.62 83 VAL A CA 1
ATOM 656 C C . VAL A 1 83 ? 1.041 -2.108 -2.519 1.00 95.62 83 VAL A C 1
ATOM 658 O O . VAL A 1 83 ? 0.820 -2.868 -1.582 1.00 95.62 83 VAL A O 1
ATOM 661 N N . TRP A 1 84 ? 1.193 -2.516 -3.774 1.00 96.31 84 TRP A N 1
ATOM 662 C CA . TRP A 1 84 ? 1.154 -3.906 -4.218 1.00 96.31 84 TRP A CA 1
ATOM 663 C C . TRP A 1 84 ? 2.552 -4.263 -4.692 1.00 96.31 84 TRP A C 1
ATOM 665 O O . TRP A 1 84 ? 3.078 -3.585 -5.570 1.00 96.31 84 TRP A O 1
ATOM 675 N N . SER A 1 85 ? 3.163 -5.287 -4.117 1.00 94.38 85 SER A N 1
ATOM 676 C CA . SER A 1 85 ? 4.557 -5.641 -4.367 1.00 94.38 85 SER A CA 1
ATOM 677 C C . SER A 1 85 ? 4.704 -7.144 -4.593 1.00 94.38 85 SER A C 1
ATOM 679 O O . SER A 1 85 ? 4.006 -7.945 -3.979 1.00 94.38 85 SER A O 1
ATOM 681 N N . SER A 1 86 ? 5.606 -7.532 -5.492 1.00 91.31 86 SER A N 1
ATOM 682 C CA . SER A 1 86 ? 6.034 -8.925 -5.670 1.00 91.31 86 SER A CA 1
ATOM 683 C C . SER A 1 86 ? 7.319 -9.247 -4.909 1.00 91.31 86 SER A C 1
ATOM 685 O O . SER A 1 86 ? 7.718 -10.405 -4.859 1.00 91.31 86 SER A O 1
ATOM 687 N N . GLN A 1 87 ? 7.991 -8.238 -4.346 1.00 87.62 87 GLN A N 1
ATOM 688 C CA . GLN A 1 87 ? 9.322 -8.400 -3.777 1.00 87.62 87 GLN A CA 1
ATOM 689 C C . GLN A 1 87 ? 9.598 -7.468 -2.592 1.00 87.62 87 GLN A C 1
ATOM 691 O O . GLN A 1 87 ? 9.174 -6.305 -2.531 1.00 87.62 87 GLN A O 1
ATOM 696 N N . ARG A 1 88 ? 10.376 -8.000 -1.652 1.00 87.19 88 ARG A N 1
ATOM 697 C CA . ARG A 1 88 ? 11.026 -7.245 -0.587 1.00 87.19 88 ARG A CA 1
ATOM 698 C C . ARG A 1 88 ? 12.524 -7.345 -0.808 1.00 87.19 88 ARG A C 1
ATOM 700 O O . ARG A 1 88 ? 13.048 -8.449 -0.926 1.00 87.19 88 ARG A O 1
ATOM 707 N N . GLU A 1 89 ? 13.197 -6.209 -0.879 1.00 84.12 89 GLU A N 1
ATOM 708 C CA . GLU A 1 89 ? 14.641 -6.164 -1.101 1.00 84.12 89 GLU A CA 1
ATOM 709 C C . GLU A 1 89 ? 15.347 -5.646 0.156 1.00 84.12 89 GLU A C 1
ATOM 711 O O . GLU A 1 89 ? 14.885 -4.663 0.743 1.00 84.12 89 GLU A O 1
ATOM 716 N N . PRO A 1 90 ? 16.456 -6.266 0.598 1.00 82.50 90 PRO A N 1
ATOM 717 C CA . PRO A 1 90 ? 17.322 -5.661 1.602 1.00 82.50 90 PRO A CA 1
ATOM 718 C C . PRO A 1 90 ? 17.794 -4.285 1.124 1.00 82.50 90 PRO A C 1
ATOM 720 O O . PRO A 1 90 ? 18.172 -4.138 -0.039 1.00 82.50 90 PRO A O 1
ATOM 723 N N . LEU A 1 91 ? 17.826 -3.286 2.009 1.00 74.12 91 LEU A N 1
ATOM 724 C CA . LEU A 1 91 ? 18.288 -1.938 1.638 1.00 74.12 91 LEU A CA 1
ATOM 725 C C . LEU A 1 91 ? 19.706 -1.932 1.044 1.00 74.12 91 LEU A C 1
ATOM 727 O O . LEU A 1 91 ? 20.010 -1.124 0.170 1.00 74.12 91 LEU A O 1
ATOM 731 N N . GLU A 1 92 ? 20.554 -2.854 1.492 1.00 69.25 92 GLU A N 1
ATOM 732 C CA . GLU A 1 92 ? 21.938 -3.014 1.037 1.00 69.25 92 GLU A CA 1
ATOM 733 C C . GLU A 1 92 ? 22.051 -3.605 -0.379 1.00 69.25 92 GLU A C 1
ATOM 735 O O . GLU A 1 92 ? 23.077 -3.439 -1.034 1.00 69.25 92 GLU A O 1
ATOM 740 N N . ALA A 1 93 ? 20.998 -4.267 -0.875 1.00 63.22 93 ALA A N 1
ATOM 741 C CA . ALA A 1 93 ? 20.968 -4.897 -2.196 1.00 63.22 93 ALA A CA 1
ATOM 742 C C . ALA A 1 93 ? 20.604 -3.920 -3.334 1.00 63.22 93 ALA A C 1
ATOM 744 O O . ALA A 1 93 ? 20.640 -4.301 -4.508 1.00 63.22 93 ALA A O 1
ATOM 745 N N . ALA A 1 94 ? 20.274 -2.662 -3.014 1.00 63.41 94 ALA A N 1
ATOM 746 C CA . ALA A 1 94 ? 19.947 -1.648 -4.009 1.00 63.41 94 ALA A CA 1
ATOM 747 C C . ALA A 1 94 ? 21.149 -1.383 -4.940 1.00 63.41 94 ALA A C 1
ATOM 749 O O . ALA A 1 94 ? 22.211 -0.927 -4.519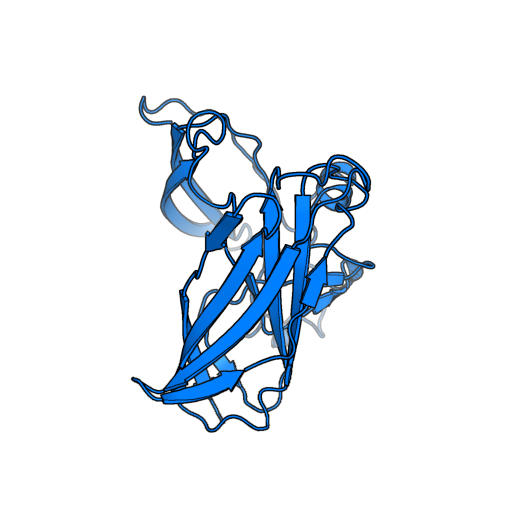 1.00 63.41 94 ALA A O 1
ATOM 750 N N . VAL A 1 95 ? 20.967 -1.631 -6.244 1.00 50.16 95 VAL A N 1
ATOM 751 C CA . VAL A 1 95 ? 22.018 -1.569 -7.292 1.00 50.16 95 VAL A CA 1
ATOM 752 C C . VAL A 1 95 ? 22.520 -0.136 -7.561 1.00 50.16 95 VAL A C 1
ATOM 754 O O . VAL A 1 95 ? 23.477 0.087 -8.306 1.00 50.16 95 VAL A O 1
ATOM 757 N N . GLY A 1 96 ? 21.909 0.852 -6.917 1.00 52.94 96 GLY A N 1
ATOM 758 C CA . GLY A 1 96 ? 22.385 2.218 -6.887 1.00 52.94 96 GLY A CA 1
ATOM 759 C C . GLY A 1 96 ? 21.779 2.970 -5.712 1.00 52.94 96 GLY A C 1
ATOM 760 O O . GLY A 1 96 ? 20.567 2.978 -5.527 1.00 52.94 96 GLY A O 1
ATOM 761 N N . ALA A 1 97 ? 22.633 3.619 -4.930 1.00 52.91 97 ALA A N 1
ATOM 762 C CA . ALA A 1 97 ? 22.203 4.555 -3.910 1.00 52.91 97 ALA A CA 1
ATOM 763 C C . ALA A 1 97 ? 22.207 5.960 -4.523 1.00 52.91 97 ALA A C 1
ATOM 765 O O . ALA A 1 97 ? 23.252 6.450 -4.955 1.00 52.91 97 ALA A O 1
ATOM 766 N N . ALA A 1 98 ? 21.045 6.611 -4.564 1.00 54.97 98 ALA A N 1
ATOM 767 C CA . ALA A 1 98 ? 21.035 8.065 -4.453 1.00 54.97 98 ALA A CA 1
ATOM 768 C C . ALA A 1 98 ? 21.616 8.428 -3.075 1.00 54.97 98 ALA A C 1
ATOM 770 O O . ALA A 1 98 ? 21.497 7.619 -2.147 1.00 54.97 98 ALA A O 1
ATOM 771 N N . GLU A 1 99 ? 22.215 9.613 -2.913 1.00 52.88 99 GLU A N 1
ATOM 772 C CA . GLU A 1 99 ? 22.598 10.147 -1.595 1.00 52.88 99 GLU A CA 1
ATOM 773 C C . GLU A 1 99 ? 21.341 10.436 -0.759 1.00 52.88 99 GLU A C 1
ATOM 775 O O . GLU A 1 99 ? 20.942 11.566 -0.494 1.00 52.88 99 GLU A O 1
ATOM 780 N N . SER A 1 100 ? 20.664 9.369 -0.358 1.00 54.44 100 SER A N 1
ATOM 781 C CA . SER A 1 100 ? 19.482 9.417 0.471 1.00 54.44 100 SER A CA 1
ATOM 782 C C . SER A 1 100 ? 19.985 9.786 1.855 1.00 54.44 100 SER A C 1
ATOM 784 O O . SER A 1 100 ? 20.703 9.005 2.486 1.00 54.44 100 SER A O 1
ATOM 786 N N . LYS A 1 101 ? 19.650 10.986 2.341 1.00 58.66 101 LYS A N 1
ATOM 787 C CA . LYS A 1 101 ? 19.914 11.360 3.737 1.00 58.66 101 LYS A CA 1
ATOM 788 C C . LYS A 1 101 ? 19.415 10.211 4.619 1.00 58.66 101 LYS A C 1
ATOM 790 O O . LYS A 1 101 ? 18.237 9.879 4.540 1.00 58.66 101 LYS A O 1
ATOM 795 N N . LYS A 1 102 ? 20.269 9.606 5.460 1.00 59.72 102 LYS A N 1
ATOM 796 C CA . LYS A 1 102 ? 19.902 8.485 6.364 1.00 59.72 102 LYS A CA 1
ATOM 797 C C . LYS A 1 102 ? 18.580 8.724 7.123 1.00 59.72 102 LYS A C 1
ATOM 799 O O . LYS A 1 102 ? 17.837 7.789 7.393 1.00 59.72 102 LYS A O 1
ATOM 804 N N . GLN A 1 103 ? 18.261 9.989 7.401 1.00 59.50 103 GLN A N 1
ATOM 805 C CA . GLN A 1 103 ? 17.008 10.451 8.012 1.00 59.50 103 GLN A CA 1
ATOM 806 C C . GLN A 1 103 ? 15.742 10.171 7.171 1.00 59.50 103 GLN A C 1
ATOM 808 O O . GLN A 1 103 ? 14.696 9.854 7.735 1.00 59.50 103 GLN A O 1
ATOM 813 N N . LEU A 1 104 ? 15.823 10.246 5.837 1.00 63.91 104 LEU A N 1
ATOM 814 C CA . LEU A 1 104 ? 14.715 9.920 4.928 1.00 63.91 104 LEU A CA 1
ATOM 815 C C . LEU A 1 104 ? 14.434 8.414 4.907 1.00 63.91 104 LEU A C 1
ATOM 817 O O . LEU A 1 104 ? 13.279 8.016 4.845 1.00 63.91 104 LEU A O 1
ATOM 821 N N . LEU A 1 105 ? 15.473 7.579 5.023 1.00 66.62 105 LEU A N 1
ATOM 822 C CA . LEU A 1 105 ? 15.317 6.123 5.100 1.00 66.62 105 LEU A CA 1
ATOM 823 C C . LEU A 1 105 ? 14.705 5.681 6.437 1.00 66.62 105 LEU A C 1
ATOM 825 O O . LEU A 1 105 ? 13.861 4.792 6.450 1.00 66.62 105 LEU A O 1
ATOM 829 N N . ALA A 1 106 ? 15.069 6.331 7.548 1.00 67.12 106 ALA A N 1
ATOM 830 C CA . ALA A 1 106 ? 14.566 5.995 8.886 1.00 67.12 106 ALA A CA 1
ATOM 831 C C . ALA A 1 106 ? 13.053 6.239 9.068 1.00 67.12 106 ALA A C 1
ATOM 833 O O . ALA A 1 106 ? 12.411 5.615 9.913 1.00 67.12 106 ALA A O 1
ATOM 834 N N . SER A 1 107 ? 12.475 7.151 8.283 1.00 74.81 107 SER A N 1
ATOM 835 C CA . SER A 1 107 ? 11.037 7.453 8.288 1.00 74.81 107 SER A CA 1
ATOM 836 C C . SER A 1 107 ? 10.302 6.912 7.057 1.00 74.81 107 SER A C 1
ATOM 838 O O . SER A 1 107 ? 9.100 7.145 6.912 1.00 74.81 107 SER A O 1
ATOM 840 N N . HIS A 1 108 ? 10.992 6.168 6.184 1.00 82.94 108 HIS A N 1
ATOM 841 C CA . HIS A 1 108 ? 10.430 5.687 4.929 1.00 82.94 108 HIS A CA 1
ATOM 842 C C . HIS A 1 108 ? 9.345 4.624 5.189 1.00 82.94 108 HIS A C 1
ATOM 844 O O . HIS A 1 108 ? 9.660 3.554 5.709 1.00 82.94 108 HIS A O 1
ATOM 850 N N . PRO A 1 109 ? 8.079 4.838 4.779 1.00 86.00 109 PRO A N 1
ATOM 851 C CA . PRO A 1 109 ? 6.974 3.939 5.129 1.00 86.00 109 PRO A CA 1
ATOM 852 C C . PRO A 1 109 ? 7.142 2.529 4.548 1.00 86.00 109 PRO A C 1
ATOM 854 O O . PRO A 1 109 ? 6.785 1.544 5.179 1.00 86.00 109 PRO A O 1
ATOM 857 N N . LEU A 1 110 ? 7.757 2.413 3.367 1.00 88.62 110 LEU A N 1
ATOM 858 C CA . LEU A 1 110 ? 7.999 1.112 2.727 1.00 88.62 110 LEU A CA 1
ATOM 859 C C . LEU A 1 110 ? 9.220 0.355 3.260 1.00 88.62 110 LEU A C 1
ATOM 861 O O . LEU A 1 110 ? 9.546 -0.687 2.700 1.00 88.62 110 LEU A O 1
ATOM 865 N N . VAL A 1 111 ? 9.916 0.875 4.275 1.00 86.69 111 VAL A N 1
ATOM 866 C CA . VAL A 1 111 ? 11.058 0.200 4.901 1.00 86.69 111 VAL A CA 1
ATOM 867 C C . VAL A 1 111 ? 10.614 -0.400 6.229 1.00 86.69 111 VAL A C 1
ATOM 869 O O . VAL A 1 111 ? 10.123 0.303 7.110 1.00 86.69 111 VAL A O 1
ATOM 872 N N . HIS A 1 112 ? 10.809 -1.706 6.371 1.00 81.06 112 HIS A N 1
ATOM 873 C CA . HIS A 1 112 ? 10.486 -2.463 7.570 1.00 81.06 112 HIS A CA 1
ATOM 874 C C . HIS A 1 112 ? 11.515 -3.580 7.768 1.00 81.06 112 HIS A C 1
ATOM 876 O O . HIS A 1 112 ? 11.806 -4.327 6.832 1.00 81.06 112 HIS A O 1
ATOM 882 N N . ASP A 1 113 ? 12.086 -3.665 8.970 1.00 81.12 113 ASP A N 1
ATOM 883 C CA . ASP A 1 113 ? 13.106 -4.655 9.349 1.00 81.12 113 ASP A CA 1
ATOM 884 C C . ASP A 1 113 ? 14.296 -4.731 8.376 1.00 81.12 113 ASP A C 1
ATOM 886 O O . ASP A 1 113 ? 14.722 -5.802 7.952 1.00 81.12 113 ASP A O 1
ATOM 890 N N . GLY A 1 114 ? 14.802 -3.570 7.943 1.00 80.50 114 GLY A N 1
ATOM 891 C CA . GLY A 1 114 ? 15.925 -3.484 6.995 1.00 80.50 114 GLY A CA 1
ATOM 892 C C . GLY A 1 114 ? 15.594 -3.926 5.562 1.00 80.50 114 GLY A C 1
ATOM 893 O O . GLY A 1 114 ? 16.460 -3.879 4.685 1.00 80.50 114 GLY A O 1
ATOM 894 N N . GLN A 1 115 ? 14.343 -4.306 5.301 1.00 85.44 115 GLN A N 1
ATOM 895 C CA . GLN A 1 115 ? 13.836 -4.642 3.978 1.00 85.44 115 GLN A CA 1
ATOM 896 C C . GLN A 1 115 ? 12.886 -3.569 3.462 1.00 85.44 115 GLN A C 1
ATOM 898 O O . GLN A 1 115 ? 12.162 -2.923 4.217 1.00 85.44 115 GLN A O 1
ATOM 903 N N . LYS A 1 116 ? 12.852 -3.410 2.146 1.00 87.00 116 LYS A N 1
ATOM 904 C CA . LYS A 1 116 ? 12.005 -2.450 1.457 1.00 87.00 116 LYS A CA 1
ATOM 905 C C . LYS A 1 116 ? 10.980 -3.157 0.588 1.00 87.00 116 LYS A C 1
ATOM 907 O O . LYS A 1 116 ? 11.343 -3.989 -0.239 1.00 87.00 116 LYS A O 1
ATOM 912 N N . PHE A 1 117 ? 9.710 -2.785 0.718 1.00 88.81 117 PHE A N 1
ATOM 913 C CA . PHE A 1 117 ? 8.692 -3.165 -0.259 1.00 88.81 117 PHE A CA 1
ATOM 914 C C . PHE A 1 117 ? 8.947 -2.434 -1.577 1.00 88.81 117 PHE A C 1
ATOM 916 O O . PHE A 1 117 ? 8.975 -1.202 -1.609 1.00 88.81 117 PHE A O 1
ATOM 923 N N . VAL A 1 118 ? 9.086 -3.183 -2.671 1.00 88.06 118 VAL A N 1
ATOM 924 C CA . VAL A 1 118 ? 9.223 -2.610 -4.015 1.00 88.06 118 VAL A CA 1
ATOM 925 C C . VAL A 1 118 ? 7.866 -2.596 -4.720 1.00 88.06 118 VAL A C 1
ATOM 927 O O . VAL A 1 118 ? 7.349 -3.661 -5.060 1.00 88.06 118 VAL A O 1
ATOM 930 N N . PRO A 1 119 ? 7.253 -1.424 -4.960 1.00 90.25 119 PRO A N 1
ATOM 931 C CA . PRO A 1 119 ? 5.958 -1.364 -5.627 1.00 90.25 119 PRO A CA 1
ATOM 932 C C . PRO A 1 119 ? 6.007 -1.961 -7.043 1.00 90.25 119 PRO A C 1
ATOM 934 O O . PRO A 1 119 ? 6.853 -1.595 -7.857 1.00 90.25 119 PRO A O 1
ATOM 937 N N . SER A 1 120 ? 5.047 -2.826 -7.371 1.00 90.38 120 SER A N 1
ATOM 938 C CA . SER A 1 120 ? 4.809 -3.306 -8.733 1.00 90.38 120 SER A CA 1
ATOM 939 C C . SER A 1 120 ? 3.948 -2.300 -9.494 1.00 90.38 120 SER A C 1
ATOM 941 O O . SER A 1 120 ? 2.748 -2.159 -9.245 1.00 90.38 120 SER A O 1
ATOM 943 N N . ILE A 1 121 ? 4.564 -1.602 -10.450 1.00 83.44 121 ILE A N 1
ATOM 944 C CA . ILE A 1 121 ? 3.879 -0.614 -11.299 1.00 83.44 121 ILE A CA 1
ATOM 945 C C . ILE A 1 121 ? 2.961 -1.314 -12.309 1.00 83.44 121 ILE A C 1
ATOM 947 O O . ILE A 1 121 ? 1.852 -0.851 -12.571 1.00 83.44 121 ILE A O 1
ATOM 951 N N . THR A 1 122 ? 3.396 -2.454 -12.853 1.00 88.44 122 THR A N 1
ATOM 952 C CA . THR A 1 122 ? 2.644 -3.202 -13.873 1.00 88.44 122 THR A CA 1
ATOM 953 C C . THR A 1 122 ? 1.443 -3.944 -13.294 1.00 88.44 122 THR A C 1
ATOM 955 O O . THR A 1 122 ? 0.520 -4.268 -14.038 1.00 88.44 122 THR A O 1
ATOM 958 N N . ARG A 1 123 ? 1.437 -4.211 -11.976 1.00 93.94 123 ARG A N 1
ATOM 959 C CA . ARG A 1 123 ? 0.422 -5.030 -11.287 1.00 93.94 123 ARG A CA 1
ATOM 960 C C . ARG A 1 123 ? 0.273 -6.432 -11.897 1.00 93.94 123 ARG A C 1
ATOM 962 O O . ARG A 1 123 ? -0.798 -7.040 -11.825 1.00 93.94 123 ARG A O 1
ATOM 969 N N . VAL A 1 124 ? 1.354 -6.939 -12.484 1.00 95.06 124 VAL A N 1
ATOM 970 C CA . VAL A 1 124 ? 1.465 -8.298 -13.015 1.00 95.06 124 VAL A CA 1
ATOM 971 C C . VAL A 1 124 ? 2.290 -9.133 -12.043 1.00 95.06 124 VAL A C 1
ATOM 973 O O . VAL A 1 124 ? 3.367 -8.717 -11.620 1.00 95.06 124 VAL A O 1
ATOM 976 N N . PHE A 1 125 ? 1.774 -10.304 -11.690 1.00 96.19 125 PHE A N 1
ATOM 977 C CA . PHE A 1 125 ? 2.360 -11.226 -10.723 1.00 96.19 125 PHE A CA 1
ATOM 978 C C . PHE A 1 125 ? 2.419 -12.635 -11.311 1.00 96.19 125 PHE A C 1
ATOM 980 O O . PHE A 1 125 ? 1.702 -12.926 -12.260 1.00 96.19 125 PHE A O 1
ATOM 987 N N . ARG A 1 126 ? 3.246 -13.513 -10.748 1.00 95.62 126 ARG A N 1
ATOM 988 C CA . ARG A 1 126 ? 3.327 -14.942 -11.087 1.00 95.62 126 ARG A CA 1
ATOM 989 C C . ARG A 1 126 ? 2.750 -15.798 -9.957 1.00 95.62 126 ARG A C 1
ATOM 991 O O . ARG A 1 126 ? 2.648 -15.325 -8.826 1.00 95.62 126 ARG A O 1
ATOM 998 N N . LYS A 1 127 ? 2.340 -17.037 -10.232 1.00 95.06 127 LYS A N 1
ATOM 999 C CA . LYS A 1 127 ? 1.816 -17.937 -9.181 1.00 95.06 127 LYS A CA 1
ATOM 1000 C C . LYS A 1 127 ? 2.892 -18.444 -8.225 1.00 95.06 127 LYS A C 1
ATOM 1002 O O . LYS A 1 127 ? 2.573 -18.813 -7.100 1.00 95.06 127 LYS A O 1
ATOM 1007 N N . ASP A 1 128 ? 4.138 -18.484 -8.674 1.00 94.06 128 ASP A N 1
ATOM 1008 C CA . ASP A 1 128 ? 5.295 -18.999 -7.935 1.00 94.06 128 ASP A CA 1
ATOM 1009 C C . ASP A 1 128 ? 5.853 -18.019 -6.883 1.00 94.06 128 ASP A C 1
ATOM 1011 O O . ASP A 1 128 ? 6.825 -18.340 -6.204 1.00 94.06 128 ASP A O 1
ATOM 1015 N N . GLN A 1 129 ? 5.228 -16.851 -6.698 1.00 94.38 129 GLN A N 1
ATOM 1016 C CA . GLN A 1 129 ? 5.666 -15.824 -5.749 1.00 94.38 129 GLN A CA 1
ATOM 1017 C C . GLN A 1 129 ? 4.574 -15.433 -4.742 1.00 94.38 129 GLN A C 1
ATOM 1019 O O . GLN A 1 129 ? 3.393 -15.768 -4.878 1.00 94.38 129 GLN A O 1
ATOM 1024 N N . ASN A 1 130 ? 4.977 -14.658 -3.736 1.00 95.62 130 ASN A N 1
ATOM 1025 C CA . ASN A 1 130 ? 4.058 -14.012 -2.807 1.00 95.62 130 ASN A CA 1
ATOM 1026 C C . ASN A 1 130 ? 3.652 -12.625 -3.322 1.00 95.62 130 ASN A C 1
ATOM 1028 O O . ASN A 1 130 ? 4.471 -11.882 -3.864 1.00 95.62 130 ASN A O 1
ATOM 1032 N N . LEU A 1 131 ? 2.393 -12.253 -3.094 1.00 96.81 131 LEU A N 1
ATOM 1033 C CA . LEU A 1 13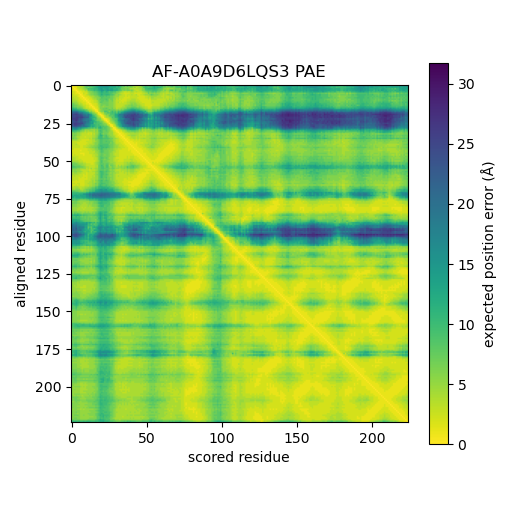1 ? 1.961 -10.861 -3.123 1.00 96.81 131 LEU A CA 1
ATOM 1034 C C . LEU A 1 131 ? 2.179 -10.250 -1.741 1.00 96.81 131 LEU A C 1
ATOM 1036 O O . LEU A 1 131 ? 1.649 -10.740 -0.745 1.00 96.81 131 LEU A O 1
ATOM 1040 N N . TYR A 1 132 ? 2.885 -9.131 -1.712 1.00 96.50 132 TYR A N 1
ATOM 1041 C CA . TYR A 1 132 ? 3.003 -8.268 -0.553 1.00 96.50 132 TYR A CA 1
ATOM 1042 C C . TYR A 1 132 ? 2.082 -7.062 -0.716 1.00 96.50 132 TYR A C 1
ATOM 1044 O O . TYR A 1 132 ? 2.101 -6.395 -1.755 1.00 96.50 132 TYR A O 1
ATOM 1052 N N . VAL A 1 133 ? 1.282 -6.769 0.305 1.00 97.06 133 VAL A N 1
ATOM 1053 C CA . VAL A 1 133 ? 0.408 -5.589 0.325 1.00 97.06 133 VAL A CA 1
ATOM 1054 C C . VAL A 1 133 ? 0.746 -4.748 1.540 1.00 97.06 133 VAL A C 1
ATOM 1056 O O . VAL A 1 133 ? 0.810 -5.276 2.646 1.00 97.06 133 VAL A O 1
ATOM 1059 N N . TYR A 1 134 ? 0.949 -3.451 1.325 1.00 96.38 134 TYR A N 1
ATOM 1060 C CA . TYR A 1 134 ? 1.236 -2.486 2.379 1.00 96.38 134 TYR A CA 1
ATOM 1061 C C . TYR A 1 134 ? 0.351 -1.253 2.231 1.00 96.38 134 TYR A C 1
ATOM 1063 O O . TYR A 1 134 ? 0.176 -0.730 1.127 1.00 96.38 134 TYR A O 1
ATOM 1071 N N . PHE A 1 135 ? -0.182 -0.768 3.343 1.00 96.75 135 PHE A N 1
ATOM 1072 C CA . PHE A 1 135 ? -0.834 0.534 3.442 1.00 96.75 135 PHE A CA 1
ATOM 1073 C C . PHE A 1 135 ? -0.886 0.966 4.903 1.00 96.75 135 PHE A C 1
ATOM 1075 O O . PHE A 1 135 ? -0.580 0.188 5.805 1.00 96.75 135 PHE A O 1
ATOM 1082 N N . GLU A 1 136 ? -1.313 2.198 5.141 1.00 95.62 136 GLU A N 1
ATOM 1083 C CA . GLU A 1 136 ? -1.443 2.745 6.482 1.00 95.62 136 GLU A CA 1
ATOM 1084 C C . GLU A 1 136 ? -2.793 3.403 6.686 1.00 95.62 136 GLU A C 1
ATOM 1086 O O . GLU A 1 136 ? -3.327 4.056 5.786 1.00 95.62 136 GLU A O 1
ATOM 1091 N N . VAL A 1 137 ? -3.308 3.257 7.901 1.00 95.75 137 VAL A N 1
ATOM 1092 C CA . VAL A 1 137 ? -4.426 4.047 8.410 1.00 95.75 137 VAL A CA 1
ATOM 1093 C C . VAL A 1 137 ? -3.861 5.201 9.235 1.00 95.75 137 VAL A C 1
ATOM 1095 O O . VAL A 1 137 ? -2.955 4.998 10.046 1.00 95.75 137 VAL A O 1
ATOM 1098 N N . TYR A 1 138 ? -4.392 6.405 9.036 1.00 93.19 138 TYR A N 1
ATOM 1099 C CA . TYR A 1 138 ? -3.976 7.606 9.758 1.00 93.19 138 TYR A CA 1
ATOM 1100 C C . TYR A 1 138 ? -5.067 8.119 10.690 1.00 93.19 138 TYR A C 1
ATOM 1102 O O . TYR A 1 138 ? -6.242 8.118 10.331 1.00 93.19 138 TYR A O 1
ATOM 1110 N N . ASP A 1 139 ? -4.654 8.618 11.857 1.00 91.94 139 ASP A N 1
ATOM 1111 C CA . ASP A 1 139 ? -5.541 9.220 12.865 1.00 91.94 139 ASP A CA 1
ATOM 1112 C C . ASP A 1 139 ? -6.844 8.420 13.111 1.00 91.94 139 ASP A C 1
ATOM 1114 O O . ASP A 1 139 ? -7.941 8.983 12.990 1.00 91.94 139 ASP A O 1
ATOM 1118 N N . PRO A 1 140 ? -6.760 7.111 13.415 1.00 94.12 140 PRO A N 1
ATOM 1119 C CA . PRO A 1 140 ? -7.944 6.342 13.771 1.00 94.12 140 PRO A CA 1
ATOM 1120 C C . PRO A 1 140 ? -8.554 6.860 15.077 1.00 94.12 140 PRO A C 1
ATOM 1122 O O . PRO A 1 140 ? -7.886 7.532 15.875 1.00 94.12 140 PRO A O 1
ATOM 1125 N N . ALA A 1 141 ? -9.821 6.533 15.320 1.00 93.69 141 ALA A N 1
ATOM 1126 C CA . ALA A 1 141 ? -10.407 6.807 16.624 1.00 93.69 141 ALA A CA 1
ATOM 1127 C C . ALA A 1 141 ? -9.774 5.905 17.695 1.00 93.69 141 ALA A C 1
ATOM 1129 O O . ALA A 1 141 ? -9.407 4.761 17.433 1.00 93.69 141 ALA A O 1
ATOM 1130 N N . LEU A 1 142 ? -9.647 6.434 18.911 1.00 94.25 142 LEU A N 1
ATOM 1131 C CA . LEU A 1 142 ? -9.074 5.713 20.044 1.00 94.25 142 LEU A CA 1
ATOM 1132 C C . LEU A 1 142 ? -10.176 5.359 21.032 1.00 94.25 142 LEU A C 1
ATOM 1134 O O . LEU A 1 142 ? -11.002 6.211 21.371 1.00 94.25 142 LEU A O 1
ATOM 1138 N N . ASP A 1 143 ? -10.169 4.116 21.501 1.00 94.31 143 ASP A N 1
ATOM 1139 C CA . ASP A 1 143 ? -11.040 3.688 22.584 1.00 94.31 143 ASP A CA 1
ATOM 1140 C C . ASP A 1 143 ? -10.730 4.519 23.848 1.00 94.31 143 ASP A C 1
ATOM 1142 O O . ASP A 1 143 ? -9.557 4.631 24.227 1.00 94.31 143 ASP A O 1
ATOM 1146 N N . PRO A 1 144 ? -11.730 5.127 24.516 1.00 92.56 144 PRO A N 1
ATOM 1147 C CA . PRO A 1 144 ? -11.480 5.994 25.667 1.00 92.56 144 PRO A CA 1
ATOM 1148 C C . PRO A 1 144 ? -10.807 5.298 26.858 1.00 92.56 144 PRO A C 1
ATOM 1150 O O . PRO A 1 144 ? -10.059 5.951 27.590 1.00 92.56 144 PRO A O 1
ATOM 1153 N N . ALA A 1 145 ? -11.064 4.002 27.059 1.00 93.94 145 ALA A N 1
ATOM 1154 C CA . ALA A 1 145 ? -10.533 3.232 28.179 1.00 93.94 145 ALA A CA 1
ATOM 1155 C C . ALA A 1 145 ? -9.145 2.661 27.861 1.00 93.94 145 ALA A C 1
ATOM 1157 O O . ALA A 1 145 ? -8.226 2.785 28.670 1.00 93.94 145 ALA A O 1
ATOM 1158 N N . GLN A 1 146 ? -8.976 2.073 26.675 1.00 90.62 146 GLN A N 1
ATOM 1159 C CA . GLN A 1 146 ? -7.726 1.423 26.266 1.00 90.62 146 GLN A CA 1
ATOM 1160 C C . GLN A 1 146 ? -6.704 2.405 25.678 1.00 90.62 146 GLN A C 1
ATOM 1162 O O . GL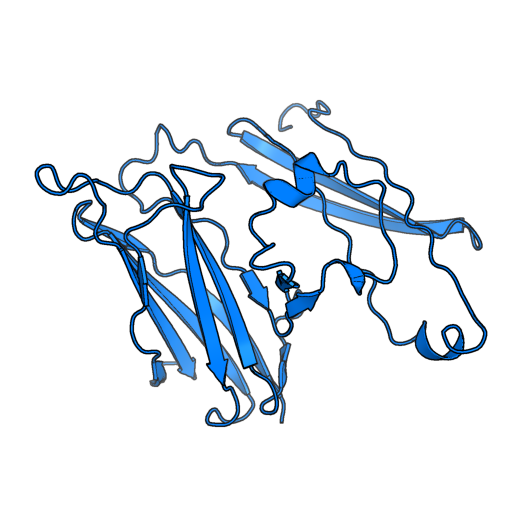N A 1 146 ? -5.520 2.086 25.592 1.00 90.62 146 GLN A O 1
ATOM 1167 N N . LYS A 1 147 ? -7.153 3.595 25.254 1.00 91.44 147 LYS A N 1
ATOM 1168 C CA . LYS A 1 147 ? -6.363 4.601 24.523 1.00 91.44 147 LYS A CA 1
ATOM 1169 C C . LYS A 1 147 ? -5.649 4.045 23.285 1.00 91.44 147 LYS A C 1
ATOM 1171 O O . LYS A 1 147 ? -4.596 4.544 22.893 1.00 91.44 147 LYS A O 1
ATOM 1176 N N . ALA A 1 148 ? -6.252 3.043 22.656 1.00 91.94 148 ALA A N 1
ATOM 1177 C CA . ALA A 1 148 ? -5.767 2.374 21.455 1.00 91.94 148 ALA A CA 1
ATOM 1178 C C . ALA A 1 148 ? -6.903 2.277 20.422 1.00 91.94 148 ALA A C 1
ATOM 1180 O O . ALA A 1 148 ? -8.074 2.298 20.810 1.00 91.94 148 ALA A O 1
ATOM 1181 N N . PRO A 1 149 ? -6.600 2.201 19.117 1.00 95.31 149 PRO A N 1
ATOM 1182 C CA . PRO A 1 149 ? -7.627 1.968 18.113 1.00 95.31 149 PRO A CA 1
ATOM 1183 C C . PRO A 1 149 ? -7.988 0.478 18.022 1.00 95.31 149 PRO A C 1
ATOM 1185 O O . PRO A 1 149 ? -7.213 -0.384 18.439 1.00 95.31 149 PRO A O 1
ATOM 1188 N N . SER A 1 150 ? -9.128 0.183 17.396 1.00 95.94 150 SER A N 1
ATOM 1189 C CA . SER A 1 150 ? -9.489 -1.168 16.949 1.00 95.94 150 SER A CA 1
ATOM 1190 C C . SER A 1 150 ? -9.549 -1.178 15.423 1.00 95.94 150 SER A C 1
ATOM 1192 O O . SER A 1 150 ? -10.551 -0.763 14.833 1.00 95.94 150 SER A O 1
ATOM 1194 N N . LEU A 1 151 ? -8.432 -1.553 14.786 1.00 98.00 151 LEU A N 1
ATOM 1195 C CA . LEU A 1 151 ? -8.303 -1.588 13.330 1.00 98.00 151 LEU A CA 1
ATOM 1196 C C . LEU A 1 151 ? -8.147 -3.012 12.822 1.00 98.00 151 LEU A C 1
ATOM 1198 O O . LEU A 1 151 ? -7.174 -3.689 13.154 1.00 98.00 151 LEU A O 1
ATOM 1202 N N . ALA A 1 152 ? -9.024 -3.384 11.897 1.00 98.25 152 ALA A N 1
ATOM 1203 C CA . ALA A 1 152 ? -8.995 -4.660 11.207 1.00 98.25 152 ALA A CA 1
ATOM 1204 C C . ALA A 1 152 ? -8.867 -4.447 9.701 1.00 98.25 152 ALA A C 1
ATOM 1206 O O . ALA A 1 152 ? -9.504 -3.553 9.136 1.00 98.25 152 ALA A O 1
ATOM 1207 N N . ALA A 1 153 ? -8.113 -5.309 9.022 1.00 98.56 153 ALA A N 1
ATOM 1208 C CA . ALA A 1 153 ? -8.165 -5.373 7.573 1.00 98.56 153 ALA A CA 1
ATOM 1209 C C . ALA A 1 153 ? -8.067 -6.794 7.024 1.00 98.56 153 ALA A C 1
ATOM 1211 O O . ALA A 1 153 ? -7.330 -7.622 7.549 1.00 98.56 153 ALA A O 1
ATOM 1212 N N . SER A 1 154 ? -8.756 -7.060 5.918 1.00 98.50 154 SER A N 1
ATOM 1213 C CA . SER A 1 154 ? -8.630 -8.301 5.146 1.00 98.50 154 SER A CA 1
ATOM 1214 C C . SER A 1 154 ? -8.382 -8.000 3.673 1.00 98.50 154 SER A C 1
ATOM 1216 O O . SER A 1 154 ? -8.699 -6.916 3.179 1.00 98.50 154 SER A O 1
ATOM 1218 N N . LEU A 1 155 ? -7.826 -8.966 2.948 1.00 98.44 155 LEU A N 1
ATOM 1219 C CA . LEU A 1 155 ? -7.656 -8.882 1.505 1.00 98.44 155 LEU A CA 1
ATOM 1220 C C . LEU A 1 155 ? -8.553 -9.908 0.815 1.00 98.44 155 LEU A C 1
ATOM 1222 O O . LEU A 1 155 ? -8.491 -11.098 1.110 1.00 98.44 155 LEU A O 1
ATOM 1226 N N . SER A 1 156 ? -9.353 -9.460 -0.147 1.00 98.38 156 SER A N 1
ATOM 1227 C CA . SER A 1 156 ? -10.202 -10.320 -0.972 1.00 98.38 156 SER A CA 1
ATOM 1228 C C . SER A 1 156 ? -9.789 -10.256 -2.440 1.00 98.38 156 SER A C 1
ATOM 1230 O O . SER A 1 156 ? -9.523 -9.179 -2.977 1.00 98.38 156 SER A O 1
ATOM 1232 N N . PHE A 1 157 ? -9.799 -11.406 -3.111 1.00 98.31 157 PHE A N 1
ATOM 1233 C CA . PHE A 1 157 ? -9.582 -11.513 -4.552 1.00 98.31 157 PHE A CA 1
ATOM 1234 C C . PHE A 1 157 ? -10.884 -11.928 -5.220 1.00 98.31 157 PHE A C 1
ATOM 1236 O O . PHE A 1 157 ? -11.488 -12.938 -4.859 1.00 98.31 157 PHE A O 1
ATOM 1243 N N . PHE A 1 158 ? -11.285 -11.183 -6.241 1.00 98.44 158 PHE A N 1
ATOM 1244 C CA . PHE A 1 158 ? -12.483 -11.450 -7.021 1.00 98.44 158 PHE A CA 1
ATOM 1245 C C . PHE A 1 158 ? -12.126 -11.792 -8.465 1.00 98.44 158 PHE A C 1
ATOM 1247 O O . PHE A 1 158 ? -11.316 -11.108 -9.098 1.00 98.44 158 PHE A O 1
ATOM 1254 N N . ARG A 1 159 ? -12.783 -12.824 -8.999 1.00 96.31 159 ARG A N 1
ATOM 1255 C CA . ARG A 1 159 ? -12.860 -13.106 -10.437 1.00 96.31 159 ARG A CA 1
ATOM 1256 C C . ARG A 1 159 ? -14.256 -12.749 -10.916 1.00 96.31 159 ARG A C 1
ATOM 1258 O O . ARG A 1 159 ? -15.217 -13.471 -10.654 1.00 96.31 159 ARG A O 1
ATOM 1265 N N . GLY A 1 160 ? -14.379 -11.601 -11.577 1.00 93.12 160 GLY A N 1
ATOM 1266 C CA . GLY A 1 160 ? -15.690 -11.031 -11.872 1.00 93.12 160 GLY A CA 1
ATOM 1267 C C . GLY A 1 160 ? -16.452 -10.763 -10.572 1.00 93.12 160 GLY A C 1
ATOM 1268 O O . GLY A 1 160 ? -16.009 -9.957 -9.758 1.00 93.12 160 GLY A O 1
ATOM 1269 N N . ARG A 1 161 ? -17.580 -11.454 -10.368 1.00 94.12 161 ARG A N 1
ATOM 1270 C CA . ARG A 1 161 ? -18.423 -11.325 -9.163 1.00 94.12 161 ARG A CA 1
ATOM 1271 C C . ARG A 1 161 ? -18.146 -12.383 -8.089 1.00 94.12 161 ARG A C 1
ATOM 1273 O O . ARG A 1 161 ? -18.685 -12.278 -6.993 1.00 94.12 161 ARG A O 1
ATOM 1280 N N . THR A 1 162 ? -17.308 -13.377 -8.376 1.00 96.50 162 THR A N 1
ATOM 1281 C CA . THR A 1 162 ? -17.032 -14.482 -7.451 1.00 96.50 162 THR A CA 1
ATOM 1282 C C . THR A 1 162 ? -15.808 -14.170 -6.603 1.00 96.50 162 THR A C 1
ATOM 1284 O O . THR A 1 162 ? -14.742 -13.858 -7.141 1.00 96.50 162 THR A O 1
ATOM 1287 N N . LYS A 1 163 ? -15.942 -14.281 -5.277 1.00 97.81 163 LYS A N 1
ATOM 1288 C CA . LYS A 1 163 ? -14.807 -14.204 -4.353 1.00 97.81 163 LYS A CA 1
ATOM 1289 C C . LYS A 1 163 ? -13.998 -15.497 -4.469 1.00 97.81 163 LYS A C 1
ATOM 1291 O O . LYS A 1 163 ? -14.488 -16.566 -4.129 1.00 97.81 163 LYS A O 1
ATOM 1296 N N . ALA A 1 164 ? -12.790 -15.393 -5.004 1.00 97.38 164 ALA A N 1
ATOM 1297 C CA . ALA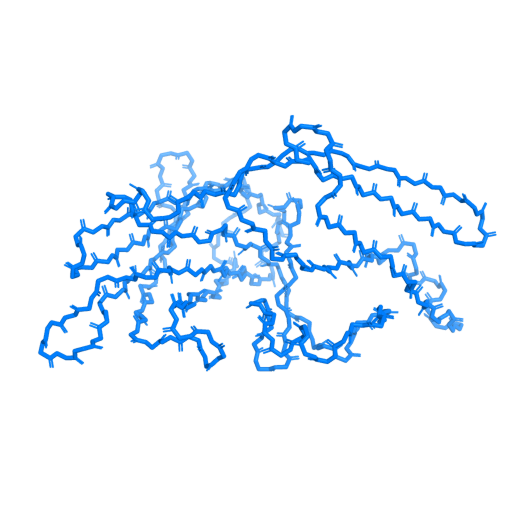 A 1 164 ? -11.898 -16.525 -5.230 1.00 97.38 164 ALA A CA 1
ATOM 1298 C C . ALA A 1 164 ? -11.004 -16.819 -4.017 1.00 97.38 164 ALA A C 1
ATOM 1300 O O . ALA A 1 164 ? -10.544 -17.943 -3.860 1.00 97.38 164 ALA A O 1
ATOM 1301 N N . PHE A 1 165 ? -10.732 -15.807 -3.192 1.00 97.81 165 PHE A N 1
ATOM 1302 C CA . PHE A 1 165 ? -9.916 -15.927 -1.987 1.00 97.81 165 PHE A CA 1
ATOM 1303 C C . PHE A 1 165 ? -10.210 -14.779 -1.024 1.00 97.81 165 PHE A C 1
ATOM 1305 O O . PHE A 1 165 ? -10.552 -13.669 -1.449 1.00 97.81 165 PHE A O 1
ATOM 1312 N N . GLU A 1 166 ? -10.021 -15.048 0.261 1.00 97.88 166 GLU A N 1
ATOM 1313 C CA . GLU A 1 166 ? -10.006 -14.063 1.333 1.00 97.88 166 GLU A CA 1
ATOM 1314 C C . GLU A 1 166 ? -8.892 -14.411 2.320 1.00 97.88 166 GLU A C 1
ATOM 1316 O O . GLU A 1 166 ? -8.715 -15.578 2.670 1.00 97.88 166 GLU A O 1
ATOM 1321 N N . SER A 1 167 ? -8.117 -13.412 2.735 1.00 98.12 167 SER A N 1
ATOM 1322 C CA . SER A 1 167 ? -7.098 -13.595 3.763 1.00 98.12 167 SER A CA 1
ATOM 1323 C C . SER A 1 167 ? -7.735 -13.705 5.144 1.00 98.12 167 SER A C 1
ATOM 1325 O O . SER A 1 167 ? -8.834 -13.203 5.385 1.00 98.12 167 SER A O 1
ATOM 1327 N N . THR A 1 168 ? -6.985 -14.249 6.099 1.00 97.12 168 THR A N 1
ATOM 1328 C CA . THR A 1 168 ? -7.269 -13.967 7.505 1.00 97.12 168 THR A CA 1
ATOM 1329 C C . THR A 1 168 ? -7.197 -12.451 7.746 1.00 97.12 168 THR A C 1
ATOM 1331 O O . THR A 1 168 ? -6.356 -11.772 7.135 1.00 97.12 168 THR A O 1
ATOM 1334 N N . PRO A 1 169 ? -8.085 -11.882 8.580 1.00 97.12 169 PRO A N 1
ATOM 1335 C CA . PRO A 1 169 ? -7.968 -10.488 8.971 1.00 97.12 169 PRO A CA 1
ATOM 1336 C C . PRO A 1 169 ? -6.690 -10.249 9.777 1.00 97.12 169 PRO A C 1
ATOM 1338 O O . PRO A 1 169 ? -6.356 -11.016 10.679 1.00 97.12 169 PRO A O 1
ATOM 1341 N N . VAL A 1 170 ? -5.997 -9.162 9.462 1.00 97.88 170 VAL A N 1
ATOM 1342 C CA . VAL A 1 170 ? -4.909 -8.609 10.268 1.00 97.88 170 VAL A CA 1
ATOM 1343 C C . VAL A 1 170 ? -5.512 -7.560 11.194 1.00 97.88 170 VAL A C 1
ATOM 1345 O O . VAL A 1 170 ? -6.350 -6.770 10.763 1.00 97.88 170 VAL A O 1
ATOM 1348 N N . GLN A 1 171 ? -5.089 -7.558 12.455 1.00 97.31 171 GLN A N 1
ATOM 1349 C CA . GLN A 1 171 ? -5.475 -6.563 13.454 1.00 97.31 171 GLN A CA 1
ATOM 1350 C C . GLN A 1 171 ? -4.260 -5.703 13.792 1.00 97.31 171 GLN A C 1
ATOM 1352 O O . GLN A 1 171 ? -3.159 -6.232 13.959 1.00 97.31 171 GLN A O 1
ATOM 1357 N N . VAL A 1 172 ? -4.447 -4.388 13.893 1.00 94.88 172 VAL A N 1
ATOM 1358 C CA . VAL A 1 172 ? -3.373 -3.442 14.222 1.00 94.88 172 VAL A CA 1
ATOM 1359 C C . VAL A 1 172 ? -3.853 -2.485 15.305 1.00 94.88 172 VAL A C 1
ATOM 1361 O O . VAL A 1 172 ? -4.789 -1.717 15.109 1.00 94.88 172 VAL A O 1
ATOM 1364 N N . THR A 1 173 ? -3.165 -2.498 16.444 1.00 92.12 173 THR A N 1
ATOM 1365 C CA . THR A 1 173 ? -3.440 -1.609 17.587 1.00 92.12 173 THR A CA 1
ATOM 1366 C C . THR A 1 173 ? -2.281 -0.661 17.888 1.00 92.12 173 THR A C 1
ATOM 1368 O O . THR A 1 173 ? -2.432 0.284 18.658 1.00 92.12 173 THR A O 1
ATOM 1371 N N . GLN A 1 174 ? -1.118 -0.884 17.271 1.00 90.69 174 GLN A N 1
ATOM 1372 C CA . GLN A 1 174 ? 0.094 -0.106 17.506 1.00 90.69 174 GLN A CA 1
ATOM 1373 C C . GLN A 1 174 ? 0.445 0.745 16.290 1.00 90.69 174 GLN A C 1
ATOM 1375 O O . GLN A 1 174 ? 0.368 0.294 15.145 1.00 90.69 174 GLN A O 1
ATOM 1380 N N . ALA A 1 175 ? 0.853 1.983 16.555 1.00 91.94 175 ALA A N 1
ATOM 1381 C CA . ALA A 1 175 ? 1.376 2.866 15.528 1.00 91.94 175 ALA A CA 1
ATOM 1382 C C . ALA A 1 175 ? 2.784 2.429 15.091 1.00 91.94 175 ALA A C 1
ATOM 1384 O O . ALA A 1 175 ? 3.518 1.771 15.831 1.00 91.94 175 ALA A O 1
ATOM 1385 N N . ALA A 1 176 ? 3.194 2.852 13.898 1.00 89.00 176 ALA A N 1
ATOM 1386 C CA . ALA A 1 176 ? 4.560 2.708 13.427 1.00 89.00 176 ALA A CA 1
ATOM 1387 C C . ALA A 1 176 ? 5.534 3.423 14.381 1.00 89.00 176 ALA A C 1
ATOM 1389 O O . ALA A 1 176 ? 5.300 4.565 14.780 1.00 89.00 176 ALA A O 1
ATOM 1390 N N . ALA A 1 177 ? 6.665 2.779 14.688 1.00 84.62 177 ALA A N 1
ATOM 1391 C CA . ALA A 1 177 ? 7.616 3.240 15.705 1.00 84.62 177 ALA A CA 1
ATOM 1392 C C . ALA A 1 177 ? 8.072 4.703 15.527 1.00 84.62 177 ALA A C 1
ATOM 1394 O O . ALA A 1 177 ? 8.176 5.448 16.498 1.00 84.62 177 ALA A O 1
ATOM 1395 N N . SER A 1 178 ? 8.309 5.139 14.287 1.00 81.75 178 SER A N 1
ATOM 1396 C CA . SER A 1 178 ? 8.742 6.507 13.971 1.00 81.75 178 SER A CA 1
ATOM 1397 C C . SER A 1 178 ? 7.595 7.466 13.624 1.00 81.75 178 SER A C 1
ATOM 1399 O O . SER A 1 178 ? 7.841 8.649 13.385 1.00 81.75 178 SER A O 1
ATOM 1401 N N . ARG A 1 179 ? 6.343 6.986 13.559 1.00 84.56 179 ARG A N 1
ATOM 1402 C CA . ARG A 1 179 ? 5.179 7.733 13.050 1.00 84.56 179 ARG A CA 1
ATOM 1403 C C . ARG A 1 179 ? 3.933 7.402 13.879 1.00 84.56 179 ARG A C 1
ATOM 1405 O O . ARG A 1 179 ? 3.087 6.613 13.479 1.00 84.56 179 ARG A O 1
ATOM 1412 N N . GLN A 1 180 ? 3.806 8.079 15.022 1.00 81.88 180 GLN A N 1
ATOM 1413 C CA . GLN A 1 180 ? 2.835 7.807 16.103 1.00 81.88 180 GLN A CA 1
ATOM 1414 C C . GLN A 1 180 ? 1.340 7.860 15.722 1.00 81.88 180 GLN A C 1
ATOM 1416 O O . GLN A 1 180 ? 0.493 7.483 16.523 1.00 81.88 180 GLN A O 1
ATOM 1421 N N . ARG A 1 181 ? 0.995 8.342 14.524 1.00 88.31 181 ARG A N 1
ATOM 1422 C CA . ARG A 1 181 ? -0.388 8.429 14.013 1.00 88.31 181 ARG A CA 1
ATOM 1423 C C . ARG A 1 181 ? -0.616 7.601 12.751 1.00 88.31 181 ARG A C 1
ATOM 1425 O O . ARG A 1 181 ? -1.642 7.766 12.103 1.00 88.31 181 ARG A O 1
ATOM 1432 N N . ALA A 1 182 ? 0.341 6.750 12.391 1.00 92.50 182 ALA A N 1
ATOM 1433 C CA . ALA A 1 182 ? 0.277 5.873 11.234 1.00 92.50 182 ALA A CA 1
ATOM 1434 C C . ALA A 1 182 ? 0.249 4.419 11.700 1.00 92.50 182 ALA A C 1
ATOM 1436 O O . ALA A 1 182 ? 1.134 3.992 12.436 1.00 92.50 182 ALA A O 1
ATOM 1437 N N . PHE A 1 183 ? -0.753 3.666 11.265 1.00 95.94 183 PHE A N 1
ATOM 1438 C CA . PHE A 1 183 ? -0.979 2.279 11.662 1.00 95.94 183 PHE A CA 1
ATOM 1439 C C . PHE A 1 183 ? -0.785 1.388 10.430 1.00 95.94 183 PHE A C 1
ATOM 1441 O O . PHE A 1 183 ? -1.664 1.357 9.560 1.00 95.94 183 PHE A O 1
ATOM 1448 N N . PRO A 1 184 ? 0.387 0.741 10.290 1.00 95.38 184 PRO A N 1
ATOM 1449 C CA . PRO A 1 184 ? 0.744 0.019 9.079 1.00 95.38 184 PRO A CA 1
ATOM 1450 C C . PRO A 1 184 ? 0.099 -1.366 9.041 1.00 95.38 184 PRO A C 1
ATOM 1452 O O . PRO A 1 184 ? 0.260 -2.170 9.955 1.00 95.38 184 PRO A O 1
ATOM 1455 N N . PHE A 1 185 ? -0.553 -1.672 7.926 1.00 97.12 185 PHE A N 1
ATOM 1456 C CA . PHE A 1 185 ? -1.024 -3.006 7.589 1.00 97.12 185 PHE A CA 1
ATOM 1457 C C . PHE A 1 185 ? -0.086 -3.657 6.584 1.00 97.12 185 PHE A C 1
ATOM 1459 O O . PHE A 1 185 ? 0.332 -3.037 5.604 1.00 97.12 185 PHE A O 1
ATOM 1466 N N . GLN A 1 186 ? 0.213 -4.930 6.821 1.00 95.38 186 GLN A N 1
ATOM 1467 C CA . GLN A 1 186 ? 1.060 -5.746 5.964 1.00 95.38 186 GLN A CA 1
ATOM 1468 C C . GLN A 1 186 ? 0.383 -7.089 5.706 1.00 95.38 186 GLN A C 1
ATOM 1470 O O . GLN A 1 186 ? -0.052 -7.761 6.637 1.00 95.38 186 GLN A O 1
ATOM 1475 N N . PHE A 1 187 ? 0.332 -7.490 4.439 1.00 96.75 187 PHE A N 1
ATOM 1476 C CA . PHE A 1 187 ? -0.105 -8.820 4.028 1.00 96.75 187 PHE A CA 1
ATOM 1477 C C . PHE A 1 187 ? 1.000 -9.493 3.229 1.00 96.75 187 PHE A C 1
ATOM 1479 O O . PHE A 1 187 ? 1.648 -8.854 2.399 1.00 96.75 187 PHE A O 1
ATOM 1486 N N . GLN A 1 188 ? 1.152 -10.797 3.434 1.00 95.94 188 GLN A N 1
ATOM 1487 C CA . GLN A 1 188 ? 1.934 -11.679 2.580 1.00 95.94 188 GLN A CA 1
ATOM 1488 C C . GLN A 1 188 ? 1.029 -12.828 2.147 1.00 95.94 188 GLN A C 1
ATOM 1490 O O . GLN A 1 188 ? 0.610 -13.640 2.969 1.00 95.94 188 GLN A O 1
ATOM 1495 N N . ILE A 1 189 ? 0.706 -12.871 0.859 1.00 96.94 189 ILE A N 1
ATOM 1496 C CA . ILE A 1 189 ? -0.272 -13.803 0.304 1.00 96.94 189 ILE A CA 1
ATOM 1497 C C . ILE A 1 189 ? 0.424 -14.724 -0.695 1.00 96.94 189 ILE A C 1
ATOM 1499 O O . ILE A 1 189 ? 0.884 -14.233 -1.731 1.00 96.94 189 ILE A O 1
ATOM 1503 N N . PRO A 1 190 ? 0.489 -16.041 -0.438 1.00 96.44 190 PRO A N 1
ATOM 1504 C CA . PRO A 1 190 ? 0.963 -16.986 -1.437 1.00 96.44 190 PRO A CA 1
ATOM 1505 C C . PRO A 1 190 ? -0.014 -17.027 -2.613 1.00 96.44 190 PRO A C 1
ATOM 1507 O O . PRO A 1 190 ? -1.215 -17.228 -2.430 1.00 96.44 190 PRO A O 1
ATOM 1510 N N . LEU A 1 191 ? 0.495 -16.832 -3.831 1.00 96.81 191 LEU A N 1
ATOM 1511 C CA . LEU A 1 191 ? -0.333 -16.812 -5.043 1.00 96.81 191 LEU A CA 1
ATOM 1512 C C . LEU A 1 191 ? -0.506 -18.200 -5.674 1.00 96.81 191 LEU A C 1
ATOM 1514 O O . LEU A 1 191 ? -1.353 -18.377 -6.551 1.00 96.81 191 LEU A O 1
ATOM 1518 N N . SER A 1 192 ? 0.241 -19.201 -5.206 1.00 95.94 192 SER A N 1
ATOM 1519 C CA . SER A 1 192 ? 0.196 -20.569 -5.729 1.00 95.94 192 SER A CA 1
ATOM 1520 C C . SER A 1 192 ? -1.197 -21.222 -5.708 1.00 95.94 192 SER A C 1
ATOM 1522 O O . SER A 1 192 ? -1.493 -21.945 -6.666 1.00 95.94 192 SER A O 1
ATOM 1524 N N . PRO A 1 193 ? -2.115 -20.937 -4.756 1.00 95.25 193 PRO A N 1
ATOM 1525 C CA . PRO A 1 193 ? -3.465 -21.509 -4.786 1.00 95.25 193 PRO A CA 1
ATOM 1526 C C . PRO A 1 193 ? -4.390 -20.851 -5.826 1.00 95.25 193 PRO A C 1
ATOM 1528 O O . PRO A 1 193 ? -5.397 -21.431 -6.223 1.00 95.25 193 PRO A O 1
ATOM 1531 N N . LEU A 1 194 ? -4.071 -19.640 -6.295 1.00 96.25 194 LEU A N 1
ATOM 1532 C CA . LEU A 1 194 ? -4.916 -18.863 -7.206 1.00 96.25 194 LEU A CA 1
ATOM 1533 C C . LEU A 1 194 ? -4.620 -19.212 -8.664 1.00 96.25 194 LEU A C 1
ATOM 1535 O O . LEU A 1 194 ? -3.472 -19.158 -9.086 1.00 96.25 194 LEU A O 1
ATOM 1539 N N . GLY A 1 195 ? -5.623 -19.547 -9.477 1.00 96.75 195 GLY A N 1
ATOM 1540 C CA . GLY A 1 195 ? -5.399 -19.796 -10.909 1.00 96.75 195 GLY A CA 1
ATOM 1541 C C . GLY A 1 195 ? -4.847 -18.565 -11.666 1.00 96.75 195 GLY A C 1
ATOM 1542 O O . GLY A 1 195 ? -5.060 -17.435 -11.226 1.00 96.75 195 GLY A O 1
ATOM 1543 N N . PRO A 1 196 ? -4.233 -18.728 -12.850 1.00 97.44 196 PRO A N 1
ATOM 1544 C CA . PRO A 1 196 ? -3.839 -17.595 -13.692 1.00 97.44 196 PRO A CA 1
ATOM 1545 C C . PRO A 1 196 ? -5.050 -16.783 -14.182 1.00 97.44 196 PRO A C 1
ATOM 1547 O O . PRO A 1 196 ? -6.151 -17.326 -14.329 1.00 97.44 196 PRO A O 1
ATOM 1550 N N . GLY A 1 197 ? -4.849 -15.493 -14.449 1.00 97.25 197 GLY A N 1
ATOM 1551 C CA . GLY A 1 197 ? -5.845 -14.589 -15.022 1.00 97.25 197 GLY A CA 1
ATOM 1552 C C . GLY A 1 197 ? -5.982 -13.249 -14.289 1.00 97.25 197 GLY A C 1
ATOM 1553 O O . GLY A 1 197 ? -5.244 -12.957 -13.345 1.00 97.25 197 GLY A O 1
ATOM 1554 N N . PRO A 1 198 ? -6.920 -12.396 -14.731 1.00 97.88 198 PRO A N 1
ATOM 1555 C CA . PRO A 1 198 ? -7.184 -11.115 -14.093 1.00 97.88 198 PRO A CA 1
ATOM 1556 C C . PRO A 1 198 ? -7.971 -11.284 -12.787 1.00 97.88 198 PRO A C 1
ATOM 1558 O O . PRO A 1 198 ? -8.912 -12.074 -12.708 1.00 97.88 198 PRO A O 1
ATOM 1561 N N . TYR A 1 199 ? -7.637 -10.458 -11.800 1.00 98.25 199 TYR A N 1
ATOM 1562 C CA . TYR A 1 199 ? -8.345 -10.356 -10.528 1.00 98.25 199 TYR A CA 1
ATOM 1563 C C . TYR A 1 199 ? -8.624 -8.899 -10.170 1.00 98.25 199 TYR A C 1
ATOM 1565 O O . TYR A 1 199 ? -7.812 -8.006 -10.432 1.00 98.25 199 TYR A O 1
ATOM 1573 N N . THR A 1 200 ? -9.746 -8.667 -9.495 1.00 98.38 200 THR A N 1
ATOM 1574 C CA . THR A 1 200 ? -9.943 -7.459 -8.692 1.00 98.38 200 THR A CA 1
ATOM 1575 C C . THR A 1 200 ? -9.570 -7.788 -7.256 1.00 98.38 200 THR A C 1
ATOM 1577 O O . THR A 1 200 ? -10.227 -8.602 -6.615 1.00 98.38 200 THR A O 1
ATOM 1580 N N . CYS A 1 201 ? -8.513 -7.165 -6.757 1.00 97.94 201 CYS A N 1
ATOM 1581 C CA . CYS A 1 201 ? -8.113 -7.255 -5.361 1.00 97.94 201 CYS A CA 1
ATOM 1582 C C . CYS A 1 201 ? -8.727 -6.090 -4.595 1.00 97.94 201 CYS A C 1
ATOM 1584 O O . CYS A 1 201 ? -8.682 -4.953 -5.064 1.00 97.94 201 CYS A O 1
ATOM 1586 N N . GLN A 1 202 ? -9.303 -6.377 -3.437 1.00 98.44 202 GLN A N 1
ATOM 1587 C CA . GLN A 1 202 ? -9.924 -5.406 -2.548 1.00 98.44 202 GLN A CA 1
ATOM 1588 C C . GLN A 1 202 ? -9.308 -5.565 -1.169 1.00 98.44 202 GLN A C 1
ATOM 1590 O O . GLN A 1 202 ? -9.338 -6.660 -0.613 1.00 98.44 202 GLN A O 1
ATOM 1595 N N . VAL A 1 203 ? -8.784 -4.481 -0.615 1.00 98.44 203 VAL A N 1
ATOM 1596 C CA . VAL A 1 203 ? -8.509 -4.425 0.822 1.00 98.44 203 VAL A CA 1
ATOM 1597 C C . VAL A 1 203 ? -9.806 -4.006 1.492 1.00 98.44 203 VAL A C 1
ATOM 1599 O O . VAL A 1 203 ? -10.391 -3.035 1.043 1.00 98.44 203 VAL A O 1
ATOM 1602 N N . ASN A 1 204 ? -10.264 -4.700 2.524 1.00 98.25 204 ASN A N 1
ATOM 1603 C CA . ASN A 1 204 ? -11.329 -4.242 3.414 1.00 98.25 204 ASN A CA 1
ATOM 1604 C C . ASN A 1 204 ? -10.666 -3.717 4.674 1.00 98.25 204 ASN A C 1
ATOM 1606 O O . ASN A 1 204 ? -9.904 -4.464 5.273 1.00 98.25 204 ASN A O 1
ATOM 1610 N N . VAL A 1 205 ? -10.932 -2.479 5.072 1.00 98.31 205 VAL A N 1
ATOM 1611 C CA . VAL A 1 205 ? -10.368 -1.885 6.289 1.00 98.31 205 VAL A CA 1
ATOM 1612 C C . VAL A 1 205 ? -11.504 -1.344 7.138 1.00 98.31 205 VAL A C 1
ATOM 1614 O O . VAL A 1 205 ? -12.384 -0.663 6.608 1.00 98.31 205 VAL A O 1
ATOM 1617 N N . VAL A 1 206 ? -11.471 -1.628 8.435 1.00 97.81 206 VAL A N 1
ATOM 1618 C CA . VAL A 1 206 ? -12.467 -1.194 9.416 1.00 97.81 206 VAL A CA 1
ATOM 1619 C C . VAL A 1 206 ? -11.749 -0.554 10.601 1.00 97.81 206 VAL A C 1
ATOM 1621 O O . VAL A 1 206 ? -10.803 -1.126 11.134 1.00 97.81 206 VAL A O 1
ATOM 1624 N N . ASP A 1 207 ? -12.214 0.629 10.994 1.00 97.06 207 ASP A N 1
ATOM 1625 C CA . ASP A 1 207 ? -11.971 1.248 12.297 1.00 97.06 207 ASP A CA 1
ATOM 1626 C C . ASP A 1 207 ? -13.262 1.116 13.108 1.00 97.06 207 ASP A C 1
ATOM 1628 O O . ASP A 1 207 ? -14.248 1.816 12.846 1.00 97.06 207 ASP A O 1
ATOM 1632 N N . GLU A 1 208 ? -13.277 0.169 14.045 1.00 95.19 208 GLU A N 1
ATOM 1633 C CA . GLU A 1 208 ? -14.479 -0.178 14.808 1.00 95.19 208 GLU A CA 1
ATOM 1634 C C . GLU A 1 208 ? -14.863 0.933 15.788 1.00 95.19 208 GLU A C 1
ATOM 1636 O O . GLU A 1 208 ? -16.045 1.259 15.923 1.00 95.19 208 GLU A O 1
ATOM 1641 N N . VAL A 1 209 ? -13.868 1.569 16.417 1.00 95.38 209 VAL A N 1
ATOM 1642 C CA . VAL A 1 209 ? -14.080 2.680 17.356 1.00 95.38 209 VAL A CA 1
ATOM 1643 C C . VAL A 1 209 ? -14.617 3.893 16.602 1.00 95.38 209 VAL A C 1
ATOM 1645 O O . VAL A 1 209 ? -15.590 4.526 17.018 1.00 95.38 209 VAL A O 1
ATOM 1648 N N . GLY A 1 210 ? -14.005 4.201 15.458 1.00 93.75 210 GLY A N 1
ATOM 1649 C CA . GLY A 1 210 ? -14.369 5.340 14.624 1.00 93.75 210 GLY A CA 1
ATOM 1650 C C . GLY A 1 210 ? -15.635 5.117 13.806 1.00 93.75 210 GLY A C 1
ATOM 1651 O O . GLY A 1 210 ? -16.154 6.080 13.238 1.00 93.75 210 GLY A O 1
ATOM 1652 N N . LYS A 1 211 ? -16.131 3.872 13.739 1.00 94.81 211 LYS A N 1
ATOM 1653 C CA . LYS A 1 211 ? -17.237 3.423 12.877 1.00 94.81 211 LYS A CA 1
ATOM 1654 C C . LYS A 1 211 ? -17.015 3.795 11.411 1.00 94.81 211 LYS A C 1
ATOM 1656 O O . LYS A 1 211 ? -17.927 4.246 10.716 1.00 94.81 211 LYS A O 1
ATOM 1661 N N . LYS A 1 212 ? -15.779 3.626 10.944 1.00 95.19 212 LYS A N 1
ATOM 1662 C CA . LYS A 1 212 ? -15.351 3.971 9.584 1.00 95.19 212 LYS A CA 1
ATOM 1663 C C . LYS A 1 212 ? -14.831 2.746 8.868 1.00 95.19 212 LYS A C 1
ATOM 1665 O O . LYS A 1 212 ? -14.283 1.835 9.478 1.00 95.19 212 LYS A O 1
ATOM 1670 N N . PHE A 1 213 ? -14.959 2.753 7.551 1.00 95.88 213 PHE A N 1
ATOM 1671 C CA . PHE A 1 213 ? -14.428 1.691 6.717 1.00 95.88 213 PHE A CA 1
ATOM 1672 C C . PHE A 1 213 ? -13.958 2.235 5.371 1.00 95.88 213 PHE A C 1
ATOM 1674 O O . PHE A 1 213 ? -14.358 3.318 4.937 1.00 95.88 213 PHE A O 1
ATOM 1681 N N . SER A 1 214 ? -13.089 1.478 4.712 1.00 95.81 214 SER A N 1
ATOM 1682 C CA . SER A 1 214 ? -12.636 1.743 3.348 1.00 95.81 214 SER A CA 1
ATOM 1683 C C . SER A 1 214 ? -12.395 0.427 2.623 1.00 95.81 214 SER A C 1
ATOM 1685 O O . SER A 1 214 ? -12.051 -0.578 3.246 1.00 95.81 214 SER A O 1
ATOM 1687 N N . PHE A 1 215 ? -12.598 0.423 1.306 1.00 96.94 215 PHE A N 1
ATOM 1688 C CA . PHE A 1 215 ? -12.446 -0.778 0.488 1.00 96.94 215 PHE A CA 1
ATOM 1689 C C . PHE A 1 215 ? -11.697 -0.528 -0.832 1.00 96.94 215 PHE A C 1
ATOM 1691 O O . PHE A 1 215 ? -12.246 -0.755 -1.916 1.00 96.94 215 PHE A O 1
ATOM 1698 N N . PRO A 1 216 ? -10.453 -0.011 -0.797 1.00 97.06 216 PRO A N 1
ATOM 1699 C CA . PRO A 1 216 ? -9.715 0.301 -2.013 1.00 97.06 216 PRO A CA 1
ATOM 1700 C C . PRO A 1 216 ? -9.507 -0.954 -2.867 1.00 97.06 216 PRO A C 1
ATOM 1702 O O . PRO A 1 216 ? -9.199 -2.043 -2.372 1.00 97.06 216 PRO A O 1
ATOM 1705 N N . ARG A 1 217 ? -9.666 -0.780 -4.182 1.00 97.38 217 ARG A N 1
ATOM 1706 C CA . ARG A 1 217 ? -9.568 -1.853 -5.170 1.00 97.38 217 ARG A CA 1
ATOM 1707 C C . ARG A 1 217 ? -8.435 -1.615 -6.151 1.00 97.38 217 ARG A C 1
ATOM 1709 O O . ARG A 1 217 ? -8.148 -0.486 -6.540 1.00 97.38 217 ARG A O 1
ATOM 1716 N N . ALA A 1 218 ? -7.850 -2.710 -6.610 1.00 97.06 218 ALA A N 1
ATOM 1717 C CA . ALA A 1 218 ? -6.857 -2.736 -7.665 1.00 97.06 218 ALA A CA 1
ATOM 1718 C C . ALA A 1 218 ? -7.121 -3.896 -8.620 1.00 97.06 218 ALA A C 1
ATOM 1720 O O . ALA A 1 218 ? -7.514 -4.984 -8.202 1.00 97.06 218 ALA A O 1
ATOM 1721 N N . ARG A 1 219 ? -6.850 -3.687 -9.908 1.00 97.25 219 ARG A N 1
ATOM 1722 C CA . ARG A 1 219 ? -6.789 -4.783 -10.873 1.00 97.25 219 ARG A CA 1
ATOM 1723 C C . ARG A 1 219 ? -5.374 -5.339 -10.903 1.00 97.25 219 ARG A C 1
ATOM 1725 O O . ARG A 1 219 ? -4.441 -4.574 -11.137 1.00 97.25 219 ARG A O 1
ATOM 1732 N N . LEU A 1 220 ? -5.237 -6.641 -10.682 1.00 96.94 220 LEU A N 1
ATOM 1733 C CA . LEU A 1 220 ? -3.976 -7.366 -10.819 1.00 96.94 220 LEU A CA 1
ATOM 1734 C C . LEU A 1 220 ? -4.131 -8.450 -11.896 1.00 96.94 220 LEU A C 1
ATOM 1736 O O . LEU A 1 220 ? -5.241 -8.921 -12.160 1.00 96.94 220 LEU A O 1
ATOM 1740 N N . VAL A 1 221 ? -3.023 -8.853 -12.509 1.00 97.62 221 VAL A N 1
ATOM 1741 C CA . VAL A 1 221 ? -2.973 -9.991 -13.437 1.00 97.62 221 VAL A CA 1
ATOM 1742 C C . VAL A 1 221 ? -2.030 -11.040 -12.873 1.00 97.62 221 VAL A C 1
ATOM 1744 O O . VAL A 1 221 ? -0.893 -10.721 -12.535 1.00 97.62 221 VAL A O 1
ATOM 1747 N N . LEU A 1 222 ? -2.503 -12.282 -12.785 1.00 97.38 222 LEU A N 1
ATOM 1748 C CA . LEU A 1 222 ? -1.711 -13.424 -12.352 1.00 97.38 222 LEU A CA 1
ATOM 1749 C C . LEU A 1 222 ? -1.311 -14.273 -13.562 1.00 97.38 222 LEU A C 1
ATOM 1751 O O . LEU A 1 222 ? -2.164 -14.780 -14.287 1.00 97.38 222 LEU A O 1
ATOM 1755 N N . LEU A 1 223 ? -0.014 -14.405 -13.783 1.00 96.75 223 LEU A N 1
ATOM 1756 C CA . LEU A 1 223 ? 0.595 -15.273 -14.778 1.00 96.75 223 LEU A CA 1
ATOM 1757 C C . LEU A 1 223 ? 0.852 -16.665 -14.183 1.00 96.75 223 LEU 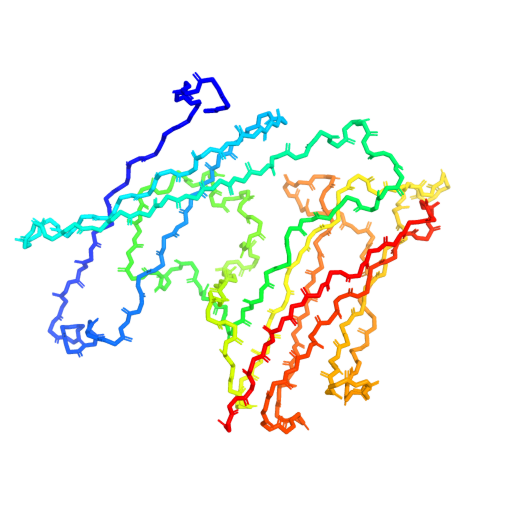A C 1
ATOM 1759 O O . LEU A 1 223 ? 0.876 -16.795 -12.954 1.00 96.75 223 LEU A O 1
ATOM 1763 N N . PRO A 1 224 ? 1.029 -17.688 -15.038 1.00 93.44 224 PRO A N 1
ATOM 1764 C CA . PRO A 1 224 ? 1.476 -19.009 -14.614 1.00 93.44 224 PRO A CA 1
ATOM 1765 C C . PRO A 1 224 ? 2.738 -18.971 -13.748 1.00 93.44 224 PRO A C 1
ATOM 1767 O O . PRO A 1 224 ? 3.632 -18.130 -14.013 1.00 93.44 224 PRO A O 1
#

Mean predicted aligned error: 6.82 Å

Sequence (224 aa):
DAKGKQVANVRDTIRVKLGEANAAQLGRRHFQYDTGFTLPPGRYQLKFLARENRTGKMGTFETTFDVPDLSRDTRSLRLSSVVWSSQREPLEAAVGAAESKKQLLASHPLVHDGQKFVPSITRVFRKDQNLYVYFEVYDPALDPAQKAPSLAASLSFFRGRTKAFESTPVQVTQAAASRQRAFPFQFQIPLSPLGPGPYTCQVNVVDEVGKKFSFPRARLVLLP

Solvent-accessible surface area (backbone atoms only — not comparable to full-atom values): 13492 Å² total; per-residue (Å²): 57,85,85,73,47,87,85,78,85,87,88,77,65,64,63,68,81,77,47,88,84,43,57,82,48,53,91,76,56,84,85,81,84,86,86,86,81,91,74,74,61,44,51,37,66,52,78,46,77,51,70,43,84,88,82,63,51,70,50,76,49,77,50,74,53,73,40,76,56,63,90,76,55,78,78,62,53,50,62,54,76,77,42,46,17,70,49,71,43,50,65,86,71,55,77,42,61,47,90,66,55,69,69,60,60,73,66,32,84,54,51,54,95,68,25,28,60,45,70,46,87,84,36,68,45,47,24,92,40,44,43,36,38,38,36,32,41,39,73,70,39,58,34,89,86,77,70,34,39,49,33,41,34,32,44,36,35,21,51,87,90,44,77,76,46,68,52,78,68,47,77,50,63,61,49,37,93,87,40,82,52,33,35,68,48,78,47,80,41,76,29,64,88,53,76,65,45,70,32,43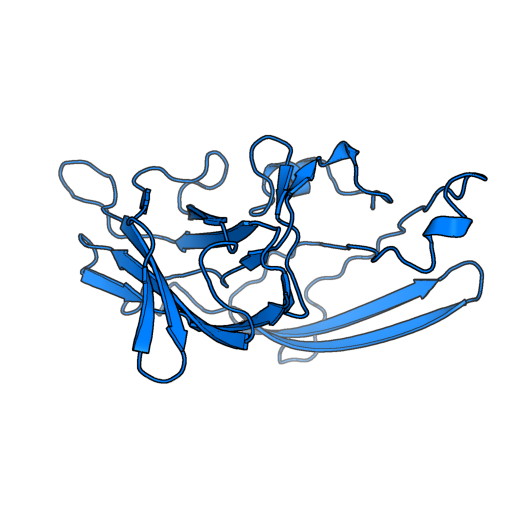,37,31,42,41,38,37,32,66,66,56,72,25,55,48,64,62,71,45,73,37,36,34,39,112

Radius of gyration: 19.69 Å; Cα contacts (8 Å, |Δi|>4): 408; chains: 1; bounding box: 51×50×52 Å